Protein 7AIL (pdb70)

Solvent-accessible surface area: 14537 Å² total; per-residue (Å²): 145,12,125,87,30,144,140,112,35,91,140,16,41,217,76,15,86,108,17,81,0,1,111,19,65,16,17,23,95,88,50,50,133,107,50,74,11,72,54,0,70,95,12,44,123,61,4,24,131,94,9,115,18,70,7,92,131,22,126,20,125,83,0,77,139,39,26,106,110,81,12,52,120,94,9,60,59,0,0,13,0,2,0,3,2,2,18,13,0,0,52,56,0,35,91,5,0,96,44,3,14,84,12,2,9,0,2,0,0,12,35,0,3,84,7,0,45,113,7,0,47,17,0,43,106,0,2,75,30,0,2,113,22,1,7,83,115,127,62,16,88,50,0,80,43,31,84,170,112,14,150,124,0,57,94,8,16,111,22,10,28,91,17,11,53,76,2,88,194,136,34,35,44,88,14,1,2,38,0,1,0,7,0,0,0,2,0,1,0,9,0,6,8,3,1,2,0,0,0,5,0,4,137,72,21,31,0,118,10,0,4,64,0,0,32,43,0,1,66,0,0,49,11,0,2,46,0,2,75,22,3,1,47,9,0,60,170,41,9,83,103,17,21,50,105,118,8,53,132,46,0,39,86,37,0,85,99,0,0,66,42,0,10,92,4,1,46,39,3,4,77,88,86,5,126,58,9,63,38,80,47,5,59,128,6,0,34,52,12,0,11,50,35,0,49,68,0,65,27,121,68,21,30,100,123,16,111,130,17,40,5,147,55,1,56,116,57,52,126,112

CATH classification: 1.10.620.20

Structure (mmCIF, N/CA/C/O backbone):
data_7AIL
#
_entry.id   7AIL
#
_cell.length_a   69.409
_cell.length_b   69.409
_cell.length_c   178.292
_cell.angle_alpha   90.00
_cell.angle_beta   90.00
_cell.angle_gamma   90.00
#
_symmetry.space_group_name_H-M   'P 43 21 2'
#
loop_
_entity.id
_entity.type
_entity.pdbx_description
1 polymer 'Ribonucleoside-diphosphate reductase subunit beta'
2 non-polymer 'FE (II) ION'
3 water water
#
loop_
_atom_site.group_PDB
_atom_site.id
_atom_site.type_symbol
_atom_site.label_atom_id
_atom_site.label_alt_id
_atom_site.label_comp_id
_atom_site.label_asym_id
_atom_site.label_entity_id
_atom_site.label_seq_id
_atom_site.pdbx_PDB_ins_code
_atom_site.Cartn_x
_atom_site.Cartn_y
_atom_site.Cartn_z
_atom_site.occupancy
_atom_site.B_iso_or_equiv
_atom_site.auth_seq_id
_atom_site.auth_comp_id
_atom_site.auth_asym_id
_atom_site.auth_atom_id
_atom_site.pdbx_PDB_model_num
ATOM 1 N N . GLU A 1 8 ? 7.463 7.903 48.613 1.00 75.38 8 GLU A N 1
ATOM 2 C CA . GLU A 1 8 ? 6.261 6.982 48.507 1.00 78.80 8 GLU A CA 1
ATOM 3 C C . GLU A 1 8 ? 5.138 7.475 49.443 1.00 75.45 8 GLU A C 1
ATOM 4 O O . GLU A 1 8 ? 5.115 7.070 50.630 1.00 68.83 8 GLU A O 1
ATOM 10 N N . LEU A 1 9 ? 4.234 8.318 48.921 1.00 73.29 9 LEU A N 1
ATOM 11 C CA . LEU A 1 9 ? 3.097 8.920 49.679 1.00 67.47 9 LEU A CA 1
ATOM 12 C C . LEU A 1 9 ? 2.010 7.856 49.891 1.00 65.93 9 LEU A C 1
ATOM 13 O O . LEU A 1 9 ? 1.410 7.380 48.890 1.00 65.43 9 LEU A O 1
ATOM 18 N N . VAL A 1 10 ? 1.788 7.504 51.158 1.00 59.88 10 VAL A N 1
ATOM 19 C CA . VAL A 1 10 ? 0.786 6.497 51.616 1.00 64.01 10 VAL A CA 1
ATOM 20 C C . VAL A 1 10 ? -0.584 7.190 51.683 1.00 59.66 10 VAL A C 1
ATOM 21 O O . VAL A 1 10 ? -0.657 8.282 52.276 1.00 47.68 10 VAL A O 1
ATOM 25 N N . ARG A 1 11 ? -1.626 6.593 51.099 1.00 57.39 11 ARG A N 1
ATOM 26 C CA . ARG A 1 11 ? -3.012 7.121 51.200 1.00 53.51 11 ARG A CA 1
ATOM 27 C C . ARG A 1 11 ? -3.556 6.765 52.591 1.00 53.61 11 ARG A C 1
ATOM 28 O O . ARG A 1 11 ? -3.661 5.559 52.928 1.00 47.56 11 ARG A O 1
ATOM 36 N N A LYS A 1 12 ? -3.877 7.802 53.366 0.50 50.04 12 LYS A N 1
ATOM 37 N N B LYS A 1 12 ? -3.886 7.801 53.368 0.50 58.46 12 LYS A N 1
ATOM 38 C CA A LYS A 1 12 ? -4.412 7.743 54.753 0.50 49.39 12 LYS A CA 1
ATOM 39 C CA B LYS A 1 12 ? -4.379 7.737 54.772 0.50 62.90 12 LYS A CA 1
ATOM 40 C C A LYS A 1 12 ? -5.587 6.758 54.826 0.50 52.45 12 LYS A C 1
ATOM 41 C C B LYS A 1 12 ? -5.597 6.804 54.855 0.50 60.61 12 LYS A C 1
ATOM 42 O O A LYS A 1 12 ? -6.404 6.726 53.871 0.50 47.88 12 LYS A O 1
ATOM 43 O O B LYS A 1 12 ? -6.449 6.859 53.937 0.50 57.12 12 LYS A O 1
ATOM 54 N N . LEU A 1 13 ? -5.685 5.999 55.924 1.00 54.17 13 LEU A N 1
ATOM 55 C CA . LEU A 1 13 ? -6.789 5.015 56.133 1.00 51.95 13 LEU A CA 1
ATOM 56 C C . LEU A 1 13 ? -8.078 5.791 56.415 1.00 43.59 13 LEU A C 1
ATOM 57 O O . LEU A 1 13 ? -7.999 7.023 56.686 1.00 39.24 13 LEU A O 1
ATOM 62 N N . ILE A 1 14 ? -9.232 5.141 56.264 1.00 35.08 14 ILE A N 1
ATOM 63 C CA . ILE A 1 14 ? -10.520 5.869 56.383 1.00 35.26 14 ILE A CA 1
ATOM 64 C C . ILE A 1 14 ? -10.645 6.470 57.796 1.00 34.68 14 ILE A C 1
ATOM 65 O O . ILE A 1 14 ? -11.224 7.528 57.925 1.00 31.83 14 ILE A O 1
ATOM 70 N N . PHE A 1 15 ? -10.123 5.820 58.829 1.00 28.88 15 PHE A N 1
ATOM 71 C CA . PHE A 1 15 ? -10.278 6.277 60.229 1.00 29.33 15 PHE A CA 1
ATOM 72 C C . PHE A 1 15 ? -9.043 5.877 60.990 1.00 34.56 15 PHE A C 1
ATOM 73 O O . PHE A 1 15 ? -8.660 4.708 60.891 1.00 34.28 15 PHE A O 1
ATOM 81 N N . ASN A 1 16 ? -8.458 6.818 61.713 1.00 32.85 16 ASN A N 1
ATOM 82 C CA . ASN A 1 16 ? -7.178 6.596 62.426 1.00 31.22 16 ASN A CA 1
ATOM 83 C C . ASN A 1 16 ? -7.371 7.012 63.870 1.00 32.08 16 ASN A C 1
ATOM 84 O O . ASN A 1 16 ? -7.291 8.203 64.180 1.00 30.48 16 ASN A O 1
ATOM 89 N N . PRO A 1 17 ? -7.707 6.046 64.758 1.00 33.71 17 PRO A N 1
ATOM 90 C CA . PRO A 1 17 ? -7.971 6.325 66.167 1.00 32.22 17 PRO A CA 1
ATOM 91 C C . PRO A 1 17 ? -6.736 6.815 66.925 1.00 35.01 17 PRO A C 1
ATOM 92 O O . PRO A 1 17 ? -6.953 7.383 67.986 1.00 35.99 17 PRO A O 1
ATOM 96 N N . GLN A 1 18 ? -5.537 6.613 66.355 1.00 33.87 18 GLN A N 1
ATOM 97 C CA . GLN A 1 18 ? -4.224 7.166 66.812 1.00 40.04 18 GLN A CA 1
ATOM 98 C C . GLN A 1 18 ? -3.979 8.565 66.224 1.00 37.98 18 GLN A C 1
ATOM 99 O O . GLN A 1 18 ? -2.854 9.120 66.370 1.00 37.66 18 GLN A O 1
ATOM 105 N N . GLY A 1 19 ?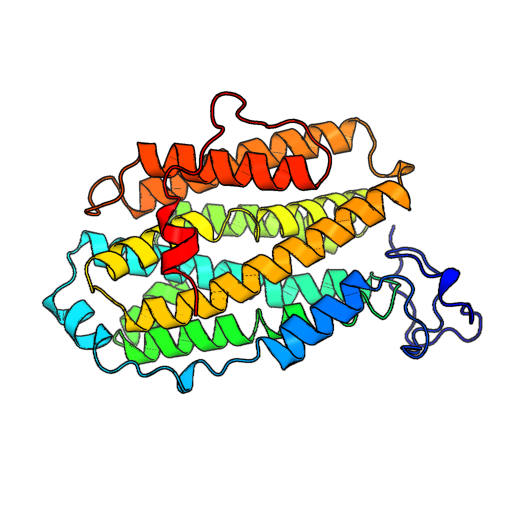 -4.974 9.128 65.543 1.00 36.66 19 GLY A N 1
ATOM 106 C CA . GLY A 1 19 ? -4.841 10.447 64.897 1.00 33.14 19 GLY A CA 1
ATOM 107 C C . GLY A 1 19 ? -4.700 11.564 65.913 1.00 34.39 19 GLY A C 1
ATOM 108 O O . GLY A 1 19 ? -5.174 11.390 67.032 1.00 38.37 19 GLY A O 1
ATOM 109 N N . ASP A 1 20 ? -4.065 12.668 65.523 1.00 34.44 20 ASP A N 1
ATOM 110 C CA . ASP A 1 20 ? -3.942 13.892 66.357 1.00 37.25 20 ASP A CA 1
ATOM 111 C C . ASP A 1 20 ? -5.289 14.586 66.526 1.00 35.27 20 ASP A C 1
ATOM 112 O O . ASP A 1 20 ? -6.054 14.797 65.539 1.00 35.15 20 ASP A O 1
ATOM 117 N N . ARG A 1 21 ? -5.574 14.971 67.763 1.00 34.68 21 ARG A N 1
ATOM 118 C CA . ARG A 1 21 ? -6.795 15.728 68.119 1.00 35.19 21 ARG A CA 1
ATOM 119 C C . ARG A 1 21 ? -6.624 17.220 67.779 1.00 34.38 21 ARG A C 1
ATOM 120 O O . ARG A 1 21 ? -7.601 17.885 67.419 1.00 34.71 21 ARG A O 1
ATOM 128 N N A GLU A 1 22 ? -5.382 17.685 67.806 0.70 37.38 22 GLU A N 1
ATOM 129 N N B GLU A 1 22 ? -5.424 17.763 67.999 0.30 35.52 22 GLU A N 1
ATOM 130 C CA A GLU A 1 22 ? -5.036 19.128 67.807 0.70 38.90 22 GLU A CA 1
ATOM 131 C CA B GLU A 1 22 ? -5.153 19.219 67.856 0.30 35.33 22 GLU A CA 1
ATOM 132 C C A GLU A 1 22 ? -4.968 19.583 66.337 0.70 36.78 22 GLU A C 1
ATOM 133 C C B GLU A 1 22 ? -5.042 19.534 66.362 0.30 34.30 22 GLU A C 1
ATOM 134 O O A GLU A 1 22 ? -4.079 19.087 65.619 0.70 35.34 22 GLU A O 1
ATOM 135 O O B GLU A 1 22 ? -4.223 18.891 65.678 0.30 31.84 22 GLU A O 1
ATOM 146 N N . ALA A 1 23 ? -5.875 20.462 65.891 1.00 32.56 23 ALA A N 1
ATOM 147 C CA . ALA A 1 23 ? -5.864 20.996 64.513 1.00 36.27 23 ALA A CA 1
ATOM 148 C C . ALA A 1 23 ? -4.491 21.603 64.177 1.00 38.54 23 ALA A C 1
ATOM 149 O O . ALA A 1 23 ? -4.169 21.656 62.999 1.00 34.66 23 ALA A O 1
ATOM 151 N N . SER A 1 24 ? -3.761 22.149 65.157 1.00 39.92 24 SER A N 1
ATOM 152 C CA . SER A 1 24 ? -2.441 22.804 64.950 1.00 37.58 24 SER A CA 1
ATOM 153 C C . SER A 1 24 ? -1.418 21.778 64.450 1.00 35.80 24 SER A C 1
ATOM 154 O O . SER A 1 24 ? -0.392 22.173 63.891 1.00 36.67 24 SER A O 1
ATOM 157 N N . LYS A 1 25 ? -1.648 20.487 64.665 1.00 36.02 25 LYS A N 1
ATOM 158 C CA . LYS A 1 25 ? -0.719 19.452 64.169 1.00 34.80 25 LYS A CA 1
ATOM 159 C C . LYS A 1 25 ? -1.048 19.031 62.726 1.00 32.64 25 LYS A C 1
ATOM 160 O O . LYS A 1 25 ? -0.313 18.165 62.207 1.00 34.18 25 LYS A O 1
ATOM 166 N N . ARG A 1 26 ? -2.067 19.611 62.081 1.00 34.80 26 ARG A N 1
ATOM 167 C CA . ARG A 1 26 ? -2.382 19.246 60.668 1.00 29.96 26 ARG A CA 1
ATOM 168 C C . ARG A 1 26 ? -1.215 19.606 59.736 1.00 34.52 26 ARG A C 1
ATOM 169 O O . ARG A 1 26 ? -0.497 20.587 60.008 1.00 35.96 26 ARG A O 1
ATOM 177 N N . LYS A 1 27 ? -1.003 18.787 58.705 1.00 33.47 27 LYS A N 1
ATOM 178 C CA . LYS A 1 27 ? -0.090 19.061 57.574 1.00 33.22 27 LYS A CA 1
ATOM 179 C C . LYS A 1 27 ? -0.892 18.900 56.285 1.00 33.86 27 LYS A C 1
ATOM 180 O O . LYS A 1 27 ? -1.843 18.118 56.299 1.00 32.23 27 LYS A O 1
ATOM 186 N N . ILE A 1 28 ? -0.535 19.637 55.231 1.00 33.51 28 ILE A N 1
ATOM 187 C CA . ILE A 1 28 ? -1.126 19.469 53.873 1.00 33.48 28 ILE A CA 1
ATOM 188 C C . ILE A 1 28 ? -0.898 18.008 53.455 1.00 32.59 28 ILE A C 1
ATOM 189 O O . ILE A 1 28 ? -1.841 17.381 52.971 1.00 30.40 28 ILE A O 1
ATOM 194 N N . ILE A 1 29 ? 0.314 17.492 53.628 1.00 30.71 29 ILE A N 1
ATOM 195 C CA . ILE A 1 29 ? 0.648 16.067 53.345 1.00 31.51 29 ILE A CA 1
ATOM 196 C C . ILE A 1 29 ? 1.393 15.480 54.539 1.00 31.40 29 ILE A C 1
ATOM 197 O O . ILE A 1 29 ? 1.960 16.263 55.319 1.00 33.66 29 ILE A O 1
ATOM 202 N N . LYS A 1 30 ? 1.309 14.159 54.684 1.00 33.05 30 LYS A N 1
ATOM 203 C CA . LYS A 1 30 ? 2.058 13.354 55.680 1.00 37.59 30 LYS A CA 1
ATOM 204 C C . LYS A 1 30 ? 1.703 13.794 57.100 1.00 37.17 30 LYS A C 1
ATOM 205 O O . LYS A 1 30 ? 2.459 13.487 58.006 1.00 33.47 30 LYS A O 1
ATOM 211 N N . GLY A 1 31 ? 0.533 14.394 57.305 1.00 38.43 31 GLY A N 1
ATOM 212 C CA . GLY A 1 31 ? -0.001 14.596 58.655 1.00 32.97 31 GLY A CA 1
ATOM 213 C C . GLY A 1 31 ? -0.407 13.294 59.289 1.00 32.71 31 GLY A C 1
ATOM 214 O O . GLY A 1 31 ? -0.365 12.228 58.620 1.00 33.10 31 GLY A O 1
ATOM 215 N N . ASN A 1 32 ? -0.875 13.362 60.525 1.00 29.93 32 ASN A N 1
ATOM 216 C CA . ASN A 1 32 ? -1.386 12.178 61.247 1.00 31.12 32 ASN A CA 1
ATOM 217 C C . ASN A 1 32 ? -2.838 12.474 61.618 1.00 32.09 32 ASN A C 1
ATOM 218 O O . ASN A 1 32 ? -3.169 12.482 62.807 1.00 31.18 32 ASN A O 1
ATOM 223 N N . PRO A 1 33 ? -3.751 12.715 60.636 1.00 29.91 33 PRO A N 1
ATOM 224 C CA . PRO A 1 33 ? -5.155 13.029 60.951 1.00 28.62 33 PRO A CA 1
ATOM 225 C C . PRO A 1 33 ? -5.966 11.801 61.401 1.00 29.28 33 PRO A C 1
ATOM 226 O O . PRO A 1 33 ? -5.569 10.706 61.108 1.00 29.33 33 PRO A O 1
ATOM 230 N N . THR A 1 34 ? -7.065 12.003 62.137 1.00 29.53 34 THR A N 1
ATOM 231 C CA . THR A 1 34 ? -8.054 10.941 62.447 1.00 29.10 34 THR A CA 1
ATOM 232 C C . THR A 1 34 ? -8.830 10.628 61.151 1.00 29.90 34 THR A C 1
ATOM 233 O O . THR A 1 34 ? -9.360 9.477 61.045 1.00 26.83 34 THR A O 1
ATOM 237 N N . ASN A 1 35 ? -8.924 11.626 60.242 1.00 26.84 35 ASN A N 1
ATOM 238 C CA . ASN A 1 35 ? -9.762 11.630 59.013 1.00 29.66 35 ASN A CA 1
ATOM 239 C C . ASN A 1 35 ? -11.231 11.817 59.382 1.00 25.93 35 ASN A C 1
ATOM 240 O O . ASN A 1 35 ? -12.120 11.630 58.494 1.00 29.41 35 ASN A O 1
ATOM 245 N N . ILE A 1 36 ? -11.505 12.190 60.628 1.00 26.43 36 ILE A N 1
ATOM 246 C CA . ILE A 1 36 ? -12.773 12.881 60.983 1.00 26.90 36 ILE A CA 1
ATOM 247 C C . ILE A 1 36 ? -12.510 14.366 60.647 1.00 24.76 36 ILE A C 1
ATOM 248 O O . ILE A 1 36 ? -11.437 14.886 61.028 1.00 27.82 36 ILE A O 1
ATOM 253 N N . PHE A 1 37 ? -13.456 14.959 59.945 1.00 26.20 37 PHE A N 1
ATOM 254 C CA . PHE A 1 37 ? -13.427 16.359 59.470 1.00 28.01 37 PHE A CA 1
ATOM 255 C C . PHE A 1 37 ? -13.780 17.210 60.689 1.00 24.35 37 PHE A C 1
ATOM 256 O O . PHE A 1 37 ? -14.939 17.563 60.819 1.00 26.51 37 PHE A O 1
ATOM 264 N N . GLU A 1 38 ? -12.808 17.452 61.557 1.00 27.74 38 GLU A N 1
ATOM 265 C CA . GLU A 1 38 ? -12.968 18.205 62.834 1.00 26.68 38 GLU A CA 1
ATOM 266 C C . GLU A 1 38 ? -12.905 19.716 62.514 1.00 24.51 38 GLU A C 1
ATOM 267 O O . GLU A 1 38 ? -11.856 20.344 62.770 1.00 28.76 38 GLU A O 1
ATOM 273 N N . LEU A 1 39 ? -13.980 20.231 61.956 1.00 25.37 39 LEU A N 1
ATOM 274 C CA . LEU A 1 39 ? -14.010 21.585 61.344 1.00 25.13 39 LEU A CA 1
ATOM 275 C C . LEU A 1 39 ? -14.392 22.639 62.397 1.00 28.21 39 LEU A C 1
ATOM 276 O O . LEU A 1 39 ? -14.538 23.793 62.024 1.00 31.66 39 LEU A O 1
ATOM 281 N N . ASN A 1 40 ? -14.495 22.272 63.670 1.00 33.97 40 ASN A N 1
ATOM 282 C CA . ASN A 1 40 ? -14.681 23.264 64.763 1.00 35.07 40 ASN A CA 1
ATOM 283 C C . ASN A 1 40 ? -13.412 24.110 64.886 1.00 35.32 40 ASN A C 1
ATOM 284 O O . ASN A 1 40 ? -13.519 25.220 65.379 1.00 33.12 40 ASN A O 1
ATOM 289 N N . GLU A 1 41 ? -12.237 23.571 64.548 1.00 30.97 41 GLU A N 1
ATOM 290 C CA . GLU A 1 41 ? -10.930 24.281 64.537 1.00 33.19 41 GLU A CA 1
ATOM 291 C C . GLU A 1 41 ? -10.314 24.140 63.147 1.00 35.52 41 GLU A C 1
ATOM 292 O O . GLU A 1 41 ? -10.386 23.010 62.586 1.00 31.78 41 GLU A O 1
ATOM 298 N N . ILE A 1 42 ? -9.770 25.250 62.628 1.00 30.44 42 ILE A N 1
ATOM 299 C CA . ILE A 1 42 ? -9.280 25.386 61.228 1.00 29.13 42 ILE A CA 1
ATOM 300 C C . ILE A 1 42 ? -7.834 25.867 61.319 1.00 28.98 42 ILE A C 1
ATOM 301 O O . ILE A 1 42 ? -7.639 26.901 61.923 1.00 34.39 42 ILE A O 1
ATOM 306 N N . LYS A 1 43 ? -6.852 25.095 60.855 1.00 28.90 43 LYS A N 1
ATOM 307 C CA . LYS A 1 43 ? -5.447 25.547 60.797 1.00 31.03 43 LYS A CA 1
ATOM 308 C C . LYS A 1 43 ? -5.318 26.486 59.590 1.00 35.68 43 LYS A C 1
ATOM 309 O O . LYS A 1 43 ? -4.714 27.597 59.734 1.00 34.08 43 LYS A O 1
ATOM 315 N N . TYR A 1 44 ? -5.861 26.084 58.445 1.00 31.12 44 TYR A N 1
ATOM 316 C CA . TYR A 1 44 ? -5.681 26.795 57.152 1.00 30.93 44 TYR A CA 1
ATOM 317 C C . TYR A 1 44 ? -6.944 27.557 56.803 1.00 27.62 44 TYR A C 1
ATOM 318 O O . TYR A 1 44 ? -7.805 27.074 56.075 1.00 25.69 44 TYR A O 1
ATOM 327 N N . SER A 1 45 ? -7.085 28.796 57.316 1.00 31.01 45 SER A N 1
ATOM 328 C CA . SER A 1 45 ? -8.318 29.588 57.134 1.00 30.63 45 SER A CA 1
ATOM 329 C C . SER A 1 45 ? -8.576 29.844 55.650 1.00 26.87 45 SER A C 1
ATOM 330 O O . SER A 1 45 ? -9.736 29.909 55.249 1.00 29.64 45 SER A O 1
ATOM 333 N N . TRP A 1 46 ? -7.514 30.015 54.853 1.00 31.23 46 TRP A N 1
ATOM 334 C CA . TRP A 1 46 ? -7.622 30.213 53.391 1.00 29.33 46 TRP A CA 1
ATOM 335 C C . TRP A 1 46 ? -8.371 29.038 52.738 1.00 28.00 46 TRP A C 1
ATOM 336 O O . TRP A 1 46 ? -9.154 29.269 51.810 1.00 31.21 46 TRP A O 1
ATOM 347 N N . ALA A 1 47 ? -8.161 27.814 53.218 1.00 27.91 47 ALA A N 1
ATOM 348 C CA . ALA A 1 47 ? -8.840 26.638 52.610 1.00 26.86 47 ALA A CA 1
ATOM 349 C C . ALA A 1 47 ? -10.327 26.673 52.959 1.00 26.35 47 ALA A C 1
ATOM 350 O O . ALA A 1 47 ? -11.161 26.385 52.085 1.00 25.09 47 ALA A O 1
ATOM 352 N N . PHE A 1 48 ? -10.659 26.955 54.217 1.00 28.72 48 PHE A N 1
ATOM 353 C CA . PHE A 1 48 ? -12.086 26.996 54.614 1.00 29.04 48 PHE A CA 1
ATOM 354 C C . PHE A 1 48 ? -12.785 28.170 53.920 1.00 30.08 48 PHE A C 1
ATOM 355 O O . PHE A 1 48 ? -13.933 28.016 53.442 1.00 30.14 48 PHE A O 1
ATOM 363 N N . ASP A 1 49 ? -12.116 29.317 53.759 1.00 30.19 49 ASP A N 1
ATOM 364 C CA . ASP A 1 49 ? -12.732 30.464 53.038 1.00 31.17 49 ASP A CA 1
ATOM 365 C C . ASP A 1 49 ? -13.044 30.090 51.587 1.00 27.98 49 ASP A C 1
ATOM 366 O O . ASP A 1 49 ? -14.164 30.395 51.103 1.00 28.40 49 ASP A O 1
ATOM 371 N N . LEU A 1 50 ? -12.108 29.432 50.919 1.00 29.35 50 LEU A N 1
ATOM 372 C CA . LEU A 1 50 ? -12.210 29.033 49.493 1.00 30.02 50 LEU A CA 1
ATOM 373 C C . LEU A 1 50 ? -13.312 27.990 49.334 1.00 28.33 50 LEU A C 1
ATOM 374 O O . LEU A 1 50 ? -14.048 28.101 48.345 1.00 29.05 50 LEU A O 1
ATOM 379 N N . TYR A 1 51 ? -13.481 27.092 50.321 1.00 28.51 51 TYR A N 1
ATOM 380 C CA . TYR A 1 51 ? -14.589 26.102 50.300 1.00 27.78 51 TYR A CA 1
ATOM 381 C C . TYR A 1 51 ? -15.920 26.872 50.232 1.00 26.52 51 TYR A C 1
ATOM 382 O O . TYR A 1 51 ? -16.813 26.601 49.392 1.00 26.90 51 TYR A O 1
ATOM 391 N N . LYS A 1 52 ? -16.074 27.839 51.134 1.00 29.85 52 LYS A N 1
ATOM 392 C CA . LYS A 1 52 ? -17.314 28.648 51.275 1.00 31.19 52 LYS A CA 1
ATOM 393 C C . LYS A 1 52 ? -17.609 29.383 49.958 1.00 28.09 52 LYS A C 1
ATOM 394 O O . LYS A 1 52 ? -18.734 29.328 49.443 1.00 29.98 52 LYS A O 1
ATOM 400 N N . LEU A 1 53 ? -16.582 30.029 49.415 1.00 30.20 53 LEU A N 1
ATOM 401 C CA . LEU A 1 53 ? -16.624 30.799 48.141 1.00 31.72 53 LEU A CA 1
ATOM 402 C C . LEU A 1 53 ? -17.017 29.896 46.962 1.00 33.41 53 LEU A C 1
ATOM 403 O O . LEU A 1 53 ? -17.982 30.220 46.224 1.00 31.62 53 LEU A O 1
ATOM 408 N N . MET A 1 54 ? -16.282 28.798 46.756 1.00 29.85 54 MET A N 1
ATOM 409 C CA . MET A 1 54 ? -16.523 27.886 45.610 1.00 31.09 54 MET A CA 1
ATOM 410 C C . MET A 1 54 ? -17.836 27.138 45.813 1.00 32.53 54 MET A C 1
ATOM 411 O O . MET A 1 54 ? -18.635 27.041 44.860 1.00 34.64 54 MET A O 1
ATOM 416 N N . GLY A 1 55 ? -18.070 26.663 47.032 1.00 30.31 55 GLY A N 1
ATOM 417 C CA . GLY A 1 55 ? -19.227 25.794 47.293 1.00 30.90 55 GLY A CA 1
ATOM 418 C C . GLY A 1 55 ? -20.550 26.526 47.370 1.00 31.87 55 GLY A C 1
ATOM 419 O O . GLY A 1 55 ? -21.576 25.971 46.909 1.00 29.91 55 GLY A O 1
ATOM 420 N N . PHE A 1 56 ? -20.569 27.689 48.010 1.00 31.94 56 PHE A N 1
ATOM 421 C CA . PHE A 1 56 ? -21.833 28.408 48.290 1.00 33.88 56 PHE A CA 1
ATOM 422 C C . PHE A 1 56 ? -21.830 29.757 47.542 1.00 31.94 56 PHE A C 1
ATOM 423 O O . PHE A 1 56 ? -22.710 29.923 46.702 1.00 32.37 56 PHE A O 1
ATOM 431 N N . THR A 1 57 ? -20.893 30.651 47.807 1.00 33.87 57 THR A N 1
ATOM 432 C CA . THR A 1 57 ? -20.974 32.052 47.290 1.00 37.42 57 THR A CA 1
ATOM 433 C C . THR A 1 57 ? -21.089 32.017 45.762 1.00 41.24 57 THR A C 1
ATOM 434 O O . THR A 1 57 ? -22.018 32.652 45.216 1.00 40.87 57 THR A O 1
ATOM 438 N N . ASN A 1 58 ? -20.227 31.257 45.074 1.00 36.73 58 ASN A N 1
ATOM 439 C CA . ASN A 1 58 ? -20.092 31.294 43.591 1.00 37.42 58 ASN A CA 1
ATOM 440 C C . ASN A 1 58 ? -20.861 30.168 42.895 1.00 33.92 58 ASN A C 1
ATOM 441 O O . ASN A 1 58 ? -20.642 29.965 41.686 1.00 38.05 58 ASN A O 1
ATOM 446 N N . PHE A 1 59 ? -21.796 29.513 43.578 1.00 33.57 59 PHE A N 1
ATOM 447 C CA . PHE A 1 59 ? -22.680 28.477 43.003 1.00 36.81 59 PHE A CA 1
ATOM 448 C C . PHE A 1 59 ? -23.410 29.073 41.795 1.00 41.52 59 PHE A C 1
ATOM 449 O O . PHE A 1 59 ? -23.840 30.231 41.887 1.00 39.45 59 PHE A O 1
ATOM 457 N N . TRP A 1 60 ? -23.551 28.301 40.719 1.00 38.77 60 TRP A N 1
ATOM 458 C CA . TRP A 1 60 ? -24.186 28.750 39.456 1.00 37.52 60 TRP A CA 1
ATOM 459 C C . TRP A 1 60 ? -24.736 27.539 38.737 1.00 38.95 60 TRP A C 1
ATOM 460 O O . TRP A 1 60 ? -24.197 26.422 38.927 1.00 38.33 60 TRP A O 1
ATOM 471 N N . ILE A 1 61 ? -25.796 27.759 37.962 1.00 37.22 61 ILE A N 1
ATOM 472 C CA . ILE A 1 61 ? -26.517 26.697 37.218 1.00 38.92 61 ILE A CA 1
ATOM 473 C C . ILE A 1 61 ? -26.401 27.025 35.736 1.00 40.91 61 ILE A C 1
ATOM 474 O O . ILE A 1 61 ? -27.048 27.961 35.270 1.00 41.88 61 ILE A O 1
ATOM 479 N N . PRO A 1 62 ? -25.599 26.257 34.962 1.00 41.63 62 PRO A N 1
ATOM 480 C CA . PRO A 1 62 ? -25.408 26.530 33.540 1.00 37.56 62 PRO A CA 1
ATOM 481 C C . PRO A 1 62 ? -26.722 26.738 32.764 1.00 41.73 62 PRO A C 1
ATOM 482 O O . PRO A 1 62 ? -26.781 27.681 31.986 1.00 36.20 62 PRO A O 1
ATOM 486 N N . GLU A 1 63 ? -27.717 25.879 32.992 1.00 40.84 63 GLU A N 1
ATOM 487 C CA . GLU A 1 63 ? -29.014 25.848 32.250 1.00 43.92 63 GLU A CA 1
ATOM 488 C C . GLU A 1 63 ? -29.905 27.063 32.542 1.00 44.68 63 GLU A C 1
ATOM 489 O O . GLU A 1 63 ? -30.899 27.225 31.803 1.00 53.47 63 GLU A O 1
ATOM 495 N N . GLU A 1 64 ? -29.605 27.860 33.567 1.00 43.90 64 GLU A N 1
ATOM 496 C CA . GLU A 1 64 ? -30.327 29.120 33.893 1.00 49.28 64 GLU A CA 1
ATOM 497 C C . GLU A 1 64 ? -29.792 30.255 33.021 1.00 52.53 64 GLU A C 1
ATOM 498 O O . GLU A 1 64 ? -30.322 31.362 33.110 1.00 47.21 64 GLU A O 1
ATOM 504 N N . ILE A 1 65 ? -28.720 30.013 32.267 1.00 53.25 65 ILE A N 1
ATOM 505 C CA . ILE A 1 65 ? -28.166 31.017 31.317 1.00 49.73 65 ILE A CA 1
ATOM 506 C C . ILE A 1 65 ? -28.878 30.784 29.988 1.00 49.55 65 ILE A C 1
ATOM 507 O O . ILE A 1 65 ? -28.761 29.681 29.431 1.00 44.48 65 ILE A O 1
ATOM 512 N N . GLN A 1 66 ? -29.637 31.770 29.517 1.00 49.68 66 GLN A N 1
ATOM 513 C CA . GLN A 1 66 ? -30.417 31.631 28.266 1.00 52.60 66 GLN A CA 1
ATOM 514 C C . GLN A 1 66 ? -29.436 31.580 27.092 1.00 44.07 66 GLN A C 1
ATOM 515 O O . GLN A 1 66 ? -28.480 32.368 27.088 1.00 43.36 66 GLN A O 1
ATOM 521 N N A MET A 1 67 ? -29.738 30.688 26.139 0.50 48.02 67 MET A N 1
ATOM 522 N N B MET A 1 67 ? -29.652 30.649 26.161 0.50 45.19 67 MET A N 1
ATOM 523 C CA A MET A 1 67 ? -28.935 30.311 24.943 0.50 50.86 67 MET A CA 1
ATOM 524 C CA B MET A 1 67 ? -28.832 30.458 24.934 0.50 46.52 67 MET A CA 1
ATOM 525 C C A MET A 1 67 ? -29.748 30.555 23.661 0.50 52.94 67 MET A C 1
ATOM 526 C C B MET A 1 67 ? -29.750 30.554 23.702 0.50 50.52 67 MET A C 1
ATOM 527 O O A MET A 1 67 ? -29.683 29.706 22.757 0.50 53.31 67 MET A O 1
ATOM 528 O O B MET A 1 67 ? -29.767 29.615 22.890 0.50 51.03 67 MET A O 1
ATOM 537 N N . LEU A 1 68 ? -30.485 31.662 23.577 1.00 56.59 68 LEU A N 1
ATOM 538 C CA . LEU A 1 68 ? -31.515 31.869 22.517 1.00 63.11 68 LEU A CA 1
ATOM 539 C C . LEU A 1 68 ? -30.895 32.384 21.212 1.00 63.11 68 LEU A C 1
ATOM 540 O O . LEU A 1 68 ? -31.541 32.195 20.157 1.00 66.01 68 LEU A O 1
ATOM 545 N N . GLU A 1 69 ? -29.708 32.998 21.279 1.00 57.08 69 GLU A N 1
ATOM 546 C CA . GLU A 1 69 ? -29.114 33.823 20.188 1.00 58.59 69 GLU A CA 1
ATOM 547 C C . GLU A 1 69 ? -27.990 33.066 19.480 1.00 53.34 69 GLU A C 1
ATOM 548 O O . GLU A 1 69 ? -27.915 33.153 18.242 1.00 51.29 69 GLU A O 1
ATOM 554 N N . ASP A 1 70 ? -27.158 32.333 20.226 1.00 45.81 70 ASP A N 1
ATOM 555 C CA . ASP A 1 70 ? -25.862 31.842 19.706 1.00 43.83 70 ASP A CA 1
ATOM 556 C C . ASP A 1 70 ? -26.069 30.871 18.546 1.00 36.55 70 ASP A C 1
ATOM 557 O O . ASP A 1 70 ? -25.217 30.882 17.642 1.00 42.15 70 ASP A O 1
ATOM 562 N N . ARG A 1 71 ? -27.115 30.041 18.551 1.00 36.41 71 ARG A N 1
ATOM 563 C CA . ARG A 1 71 ? -27.321 29.078 17.451 1.00 44.23 71 ARG A CA 1
ATOM 564 C C . ARG A 1 71 ? -27.488 29.859 16.139 1.00 52.42 71 ARG A C 1
ATOM 565 O O . ARG A 1 71 ? -27.029 29.343 15.109 1.00 48.29 71 ARG A O 1
ATOM 573 N N . LYS A 1 72 ? -28.138 31.031 16.172 1.00 62.37 72 LYS A N 1
ATOM 574 C CA . LYS A 1 72 ? -28.398 31.841 14.949 1.00 63.93 72 LYS A CA 1
ATOM 575 C C . LYS A 1 72 ? -27.067 32.413 14.466 1.00 56.90 72 LYS A C 1
ATOM 576 O O . LYS A 1 72 ? -26.718 32.103 13.303 1.00 54.84 72 LYS A O 1
ATOM 582 N N . GLN A 1 73 ? -26.371 33.160 15.336 1.00 52.79 73 GLN A N 1
ATOM 583 C CA . GLN A 1 73 ? -25.053 33.803 15.062 1.00 50.03 73 GLN A CA 1
ATOM 584 C C . GLN A 1 73 ? -24.035 32.755 14.618 1.00 50.13 73 GLN A C 1
ATOM 585 O O . GLN A 1 73 ? -23.263 33.030 13.693 1.00 55.40 73 GLN A O 1
ATOM 591 N N . TYR A 1 74 ? -24.013 31.591 15.249 1.00 50.24 74 TYR A N 1
ATOM 592 C CA . TYR A 1 74 ? -23.169 30.473 14.775 1.00 50.40 74 TYR A CA 1
ATOM 593 C C . TYR A 1 74 ? -23.561 30.137 13.330 1.00 54.81 74 TYR A C 1
ATOM 594 O O . TYR A 1 74 ? -22.642 30.026 12.486 1.00 53.99 74 TYR A O 1
ATOM 603 N N . GLU A 1 75 ? -24.862 29.971 13.070 1.00 54.73 75 GLU A N 1
ATOM 604 C CA . GLU A 1 75 ? -25.442 29.500 11.778 1.00 57.42 75 GLU A CA 1
ATOM 605 C C . GLU A 1 75 ? -25.079 30.469 10.634 1.00 56.01 75 GLU A C 1
ATOM 606 O O . GLU A 1 75 ? -24.783 29.974 9.516 1.00 51.14 75 GLU A O 1
ATOM 612 N N . THR A 1 76 ? -25.097 31.787 10.892 1.00 53.32 76 THR A N 1
ATOM 613 C CA . THR A 1 76 ? -25.215 32.842 9.845 1.00 60.72 76 THR A CA 1
ATOM 614 C C . THR A 1 76 ? -24.183 33.976 9.989 1.00 64.19 76 THR A C 1
ATOM 615 O O . THR A 1 76 ? -23.910 34.595 8.951 1.00 72.90 76 THR A O 1
ATOM 619 N N . VAL A 1 77 ? -23.650 34.269 11.183 1.00 59.60 77 VAL A N 1
ATOM 620 C CA . VAL A 1 77 ? -22.858 35.511 11.458 1.00 55.71 77 VAL A CA 1
ATOM 621 C C . VAL A 1 77 ? -21.358 35.192 11.643 1.00 62.29 77 VAL A C 1
ATOM 622 O O . VAL A 1 77 ? -20.551 36.132 11.464 1.00 52.59 77 VAL A O 1
ATOM 626 N N . LEU A 1 78 ? -20.976 33.956 12.008 1.00 55.62 78 LEU A N 1
ATOM 627 C CA . LEU A 1 78 ? -19.557 33.605 12.311 1.00 53.80 78 LEU A CA 1
ATOM 628 C C . LEU A 1 78 ? -18.838 33.226 11.016 1.00 48.55 78 LEU A C 1
ATOM 629 O O . LEU A 1 78 ? -19.428 32.485 10.220 1.00 43.60 78 LEU A O 1
ATOM 634 N N . SER A 1 79 ? -17.578 33.645 10.883 1.00 49.08 79 SER A N 1
ATOM 635 C CA . SER A 1 79 ? -16.685 33.283 9.753 1.00 50.13 79 SER A CA 1
ATOM 636 C C . SER A 1 79 ? -16.287 31.813 9.854 1.00 53.31 79 SER A C 1
ATOM 637 O O . SER A 1 79 ? -16.538 31.207 10.900 1.00 54.66 79 SER A O 1
ATOM 640 N N . ASP A 1 80 ? -15.681 31.254 8.809 1.00 48.00 80 ASP A N 1
ATOM 641 C CA . ASP A 1 80 ? -15.110 29.887 8.863 1.00 48.74 80 ASP A CA 1
ATOM 642 C C . ASP A 1 80 ? -14.025 29.845 9.954 1.00 50.50 80 ASP A C 1
ATOM 643 O O . ASP A 1 80 ? -13.902 28.782 10.630 1.00 43.81 80 ASP A O 1
ATOM 648 N N . TYR A 1 81 ? -13.321 30.958 10.165 1.00 46.58 81 TYR A N 1
ATOM 649 C CA . TYR A 1 81 ? -12.169 31.069 11.105 1.00 48.86 81 TYR A CA 1
ATOM 650 C C . TYR A 1 81 ? -12.696 31.133 12.545 1.00 45.28 81 TYR A C 1
ATOM 651 O O . TYR A 1 81 ? -12.148 30.413 13.430 1.00 37.77 81 TYR A O 1
ATOM 660 N N . GLU A 1 82 ? -13.739 31.932 12.759 1.00 41.18 82 GLU A N 1
ATOM 661 C CA . GLU A 1 82 ? -14.442 32.045 14.065 1.00 43.05 82 GLU A CA 1
ATOM 662 C C . GLU A 1 82 ? -14.993 30.668 14.458 1.00 41.42 82 GLU A C 1
ATOM 663 O O . GLU A 1 82 ? -14.846 30.306 15.642 1.00 44.14 82 GLU A O 1
ATOM 669 N N . LYS A 1 83 ? -15.502 29.874 13.520 1.00 38.77 83 LYS A N 1
ATOM 670 C CA . LYS A 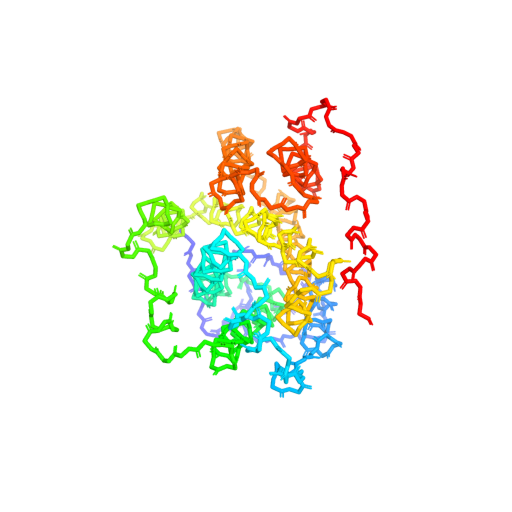1 83 ? -16.116 28.565 13.848 1.00 42.17 83 LYS A CA 1
ATOM 671 C C . LYS A 1 83 ? -15.033 27.541 14.170 1.00 44.50 83 LYS A C 1
ATOM 672 O O . LYS A 1 83 ? -15.268 26.702 15.040 1.00 38.47 83 LYS A O 1
ATOM 678 N N . ARG A 1 84 ? -13.935 27.559 13.408 1.00 38.96 84 ARG A N 1
ATOM 679 C CA . ARG A 1 84 ? -12.732 26.726 13.651 1.00 36.55 84 ARG A CA 1
ATOM 680 C C . ARG A 1 84 ? -12.207 26.976 15.075 1.00 34.29 84 ARG A C 1
ATOM 681 O O . ARG A 1 84 ? -11.949 25.980 15.794 1.00 32.41 84 ARG A O 1
ATOM 689 N N . ALA A 1 85 ? -12.085 28.236 15.482 1.00 32.94 85 ALA A N 1
ATOM 690 C CA . ALA A 1 85 ? -11.576 28.589 16.816 1.00 35.62 85 ALA A CA 1
ATOM 691 C C . ALA A 1 85 ? -12.577 28.115 17.873 1.00 41.10 85 ALA A C 1
ATOM 692 O O . ALA A 1 85 ? -12.144 27.475 18.827 1.00 33.92 85 ALA A O 1
ATOM 694 N N . TYR A 1 86 ? -13.869 28.430 17.715 1.00 35.98 86 TYR A N 1
ATOM 695 C CA . TYR A 1 86 ? -14.934 27.981 18.646 1.00 31.20 86 TYR A CA 1
ATOM 696 C C . TYR A 1 86 ? -14.743 26.476 18.923 1.00 28.81 86 TYR A C 1
ATOM 697 O O . TYR A 1 86 ? -14.734 26.032 20.083 1.00 29.39 86 TYR A O 1
ATOM 706 N N . GLU A 1 87 ? -14.603 25.697 17.875 1.00 27.65 87 GLU A N 1
ATOM 707 C CA . GLU A 1 87 ? -14.494 24.240 17.941 1.00 31.96 87 GLU A CA 1
ATOM 708 C C . GLU A 1 87 ? -13.201 23.832 18.692 1.00 37.40 87 GLU A C 1
ATOM 709 O O . GLU A 1 87 ? -13.272 22.957 19.591 1.00 30.46 87 GLU A O 1
ATOM 715 N N . LEU A 1 88 ? -12.050 24.412 18.349 1.00 34.23 88 LEU A N 1
ATOM 716 C CA . LEU A 1 88 ? -10.734 24.021 18.957 1.00 33.25 88 LEU A CA 1
ATOM 717 C C . LEU A 1 88 ? -10.731 24.347 20.457 1.00 30.96 88 LEU A C 1
ATOM 718 O O . LEU A 1 88 ? -10.355 23.478 21.277 1.00 31.28 88 LEU A O 1
ATOM 723 N N . VAL A 1 89 ? -11.124 25.575 20.790 1.00 28.19 89 VAL A N 1
ATOM 724 C CA . VAL A 1 89 ? -11.126 26.104 22.164 1.00 29.54 89 VAL A CA 1
ATOM 725 C C . VAL A 1 89 ? -12.071 25.238 22.992 1.00 30.95 89 VAL A C 1
ATOM 726 O O . VAL A 1 89 ? -11.619 24.705 24.013 1.00 30.50 89 VAL A O 1
ATOM 730 N N . LEU A 1 90 ? -13.311 25.042 22.537 1.00 28.66 90 LEU A N 1
ATOM 731 C CA . LEU A 1 90 ? -14.270 24.280 23.357 1.00 30.75 90 LEU A CA 1
ATOM 732 C C . LEU A 1 90 ? -13.784 22.846 23.457 1.00 26.35 90 LEU A C 1
ATOM 733 O O . LEU A 1 90 ? -13.902 22.308 24.557 1.00 30.83 90 LEU A O 1
ATOM 738 N N . SER A 1 91 ? -13.258 22.229 22.400 1.00 24.95 91 SER A N 1
ATOM 739 C CA . SER A 1 91 ? -12.767 20.823 22.472 1.00 25.74 91 SER A CA 1
ATOM 740 C C . SER A 1 91 ? -11.710 20.750 23.591 1.00 27.29 91 SER A C 1
ATOM 741 O O . SER A 1 91 ? -11.689 19.746 24.366 1.00 23.80 91 SER A O 1
ATOM 744 N N . PHE A 1 92 ? -10.804 21.720 23.613 1.00 26.49 92 PHE A N 1
ATOM 745 C CA . PHE A 1 92 ? -9.633 21.635 24.534 1.00 25.40 92 PHE A CA 1
ATOM 746 C C . PHE A 1 92 ? -10.125 21.858 25.971 1.00 25.46 92 PHE A C 1
ATOM 747 O O . PHE A 1 92 ? -9.674 21.151 26.863 1.00 25.48 92 PHE A O 1
ATOM 755 N N . LEU A 1 93 ? -11.024 22.827 26.184 1.00 26.52 93 LEU A N 1
ATOM 756 C CA . LEU A 1 93 ? -11.544 23.165 27.535 1.00 28.49 93 LEU A CA 1
ATOM 757 C C . LEU A 1 93 ? -12.291 21.947 28.077 1.00 25.63 93 LEU A C 1
ATOM 758 O O . LEU A 1 93 ? -12.161 21.684 29.274 1.00 23.35 93 LEU A O 1
ATOM 763 N N . ILE A 1 94 ? -13.021 21.242 27.212 1.00 26.78 94 ILE A N 1
ATOM 764 C CA . ILE A 1 94 ? -13.744 19.979 27.580 1.00 28.45 94 ILE A CA 1
ATOM 765 C C . ILE A 1 94 ? -12.710 18.975 28.106 1.00 27.96 94 ILE A C 1
ATOM 766 O O . ILE A 1 94 ? -12.912 18.404 29.219 1.00 24.45 94 ILE A O 1
ATOM 771 N N . ALA A 1 95 ? -11.608 18.809 27.362 1.00 23.51 95 ALA A N 1
ATOM 772 C CA . ALA A 1 95 ? -10.498 17.930 27.785 1.00 24.06 95 ALA A CA 1
ATOM 773 C C . ALA A 1 95 ? -9.927 18.394 29.125 1.00 22.81 95 ALA A C 1
ATOM 774 O O . ALA A 1 95 ? -9.763 17.547 30.024 1.00 25.19 95 ALA A O 1
ATOM 776 N N . LEU A 1 96 ? -9.663 19.673 29.300 1.00 23.60 96 LEU A N 1
ATOM 777 C CA . LEU A 1 96 ? -8.950 20.143 30.531 1.00 25.55 96 LEU A CA 1
ATOM 778 C C . LEU A 1 96 ? -9.787 19.856 31.772 1.00 28.55 96 LEU A C 1
ATOM 779 O O . LEU A 1 96 ? -9.221 19.334 32.730 1.00 25.64 96 LEU A O 1
ATOM 784 N N . ASP A 1 97 ? -11.064 20.250 31.758 1.00 30.42 97 ASP A N 1
ATOM 785 C CA . ASP A 1 97 ? -11.998 20.056 32.912 1.00 28.96 97 ASP A CA 1
ATOM 786 C C . ASP A 1 97 ? -12.237 18.548 33.134 1.00 25.18 97 ASP A C 1
ATOM 787 O O . ASP A 1 97 ? -12.496 18.190 34.299 1.00 26.38 97 ASP A O 1
ATOM 792 N N . SER A 1 98 ? -12.200 17.686 32.102 1.00 23.91 98 SER A N 1
ATOM 793 C CA . SER A 1 98 ? -12.353 16.208 32.228 1.00 25.50 98 SER A CA 1
ATOM 794 C C . SER A 1 98 ? -11.162 15.676 33.024 1.00 28.75 98 SER A C 1
ATOM 795 O O . SER A 1 98 ? -11.362 14.901 33.986 1.00 26.77 98 SER A O 1
ATOM 798 N N . PHE A 1 99 ? -9.959 16.116 32.642 1.00 28.19 99 PHE A N 1
ATOM 799 C CA . PHE A 1 99 ? -8.701 15.710 33.329 1.00 30.11 99 PHE A CA 1
ATOM 800 C C . PHE A 1 99 ? -8.749 16.142 34.803 1.00 28.59 99 PHE A C 1
ATOM 801 O O . PHE A 1 99 ? -8.409 15.368 35.724 1.00 30.62 99 PHE A O 1
ATOM 809 N N . GLN A 1 100 ? -9.157 17.378 35.035 1.00 27.14 100 GLN A N 1
ATOM 810 C CA . GLN A 1 100 ? -9.276 17.979 36.391 1.00 27.29 100 GLN A CA 1
ATOM 811 C C . GLN A 1 100 ? -10.284 17.247 37.287 1.00 27.02 100 GLN A C 1
ATOM 812 O O . GLN A 1 100 ? -9.927 17.056 38.466 1.00 27.98 100 GLN A O 1
ATOM 818 N N . VAL A 1 101 ? -11.521 16.943 36.849 1.00 27.94 101 VAL A N 1
ATOM 819 C CA . VAL A 1 101 ? -12.516 16.283 37.737 1.00 29.18 101 VAL A CA 1
ATOM 820 C C . VAL A 1 101 ? -11.864 14.972 38.208 1.00 27.91 101 VAL A C 1
ATOM 821 O O . VAL A 1 101 ? -12.068 14.577 39.355 1.00 25.81 101 VAL A O 1
ATOM 825 N N . ASP A 1 102 ? -11.051 14.357 37.358 1.00 28.93 102 ASP A N 1
ATOM 826 C CA . ASP A 1 102 ? -10.496 12.998 37.617 1.00 29.89 102 ASP A CA 1
ATOM 827 C C . ASP A 1 102 ? -9.240 13.151 38.488 1.00 26.78 102 ASP A C 1
ATOM 828 O O . ASP A 1 102 ? -9.175 12.464 39.519 1.00 27.94 102 ASP A O 1
ATOM 833 N N . MET A 1 103 ? -8.306 14.050 38.131 1.00 27.77 103 MET A N 1
ATOM 834 C CA . MET A 1 103 ? -7.042 14.233 38.901 1.00 27.55 103 MET A CA 1
ATOM 835 C C . MET A 1 103 ? -7.298 14.818 40.289 1.00 26.03 103 MET A C 1
ATOM 836 O O . MET A 1 103 ? -6.489 14.540 41.179 1.00 25.48 103 MET A O 1
ATOM 841 N N . LEU A 1 104 ? -8.339 15.647 40.483 1.00 25.84 104 LEU A N 1
ATOM 842 C CA . LEU A 1 104 ? -8.567 16.273 41.811 1.00 25.10 104 LEU A CA 1
ATOM 843 C C . LEU A 1 104 ? -8.881 15.191 42.838 1.00 25.94 104 LEU A C 1
ATOM 844 O O . LEU A 1 104 ? -8.586 15.419 44.006 1.00 26.74 104 LEU A O 1
ATOM 849 N N . LYS A 1 105 ? -9.419 14.046 42.419 1.00 24.58 105 LYS A N 1
ATOM 85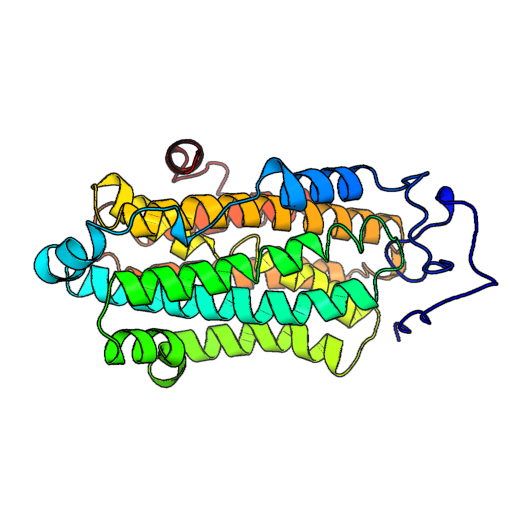0 C CA . LYS A 1 105 ? -9.647 12.910 43.351 1.00 30.18 105 LYS A CA 1
ATOM 851 C C . LYS A 1 105 ? -8.310 12.380 43.874 1.00 29.35 105 LYS A C 1
ATOM 852 O O . LYS A 1 105 ? -8.267 11.999 45.042 1.00 27.47 105 LYS A O 1
ATOM 858 N N . GLU A 1 106 ? -7.257 12.450 43.056 1.00 30.43 106 GLU A N 1
ATOM 859 C CA . GLU A 1 106 ? -5.913 11.936 43.436 1.00 33.31 106 GLU A CA 1
ATOM 860 C C . GLU A 1 106 ? -5.299 12.882 44.465 1.00 30.29 106 GLU A C 1
ATOM 861 O O . GLU A 1 106 ? -4.758 12.393 45.424 1.00 34.32 106 GLU A O 1
ATOM 867 N N . PHE A 1 107 ? -5.408 14.194 44.288 1.00 28.87 107 PHE A N 1
ATOM 868 C CA . PHE A 1 107 ? -4.866 15.186 45.236 1.00 33.81 107 PHE A CA 1
ATOM 869 C C . PHE A 1 107 ? -5.634 15.036 46.540 1.00 29.51 107 PHE A C 1
ATOM 870 O O . PHE A 1 107 ? -5.032 14.940 47.574 1.00 32.35 107 PHE A O 1
ATOM 878 N N . GLY A 1 108 ? -6.954 14.992 46.472 1.00 27.35 108 GLY A N 1
ATOM 879 C CA . GLY A 1 108 ? -7.793 15.000 47.680 1.00 28.81 108 GLY A CA 1
ATOM 880 C C . GLY A 1 108 ? -7.534 13.778 48.561 1.00 27.78 108 GLY A C 1
ATOM 881 O O . GLY A 1 108 ? -7.591 13.909 49.766 1.00 29.20 108 GLY A O 1
ATOM 882 N N . ARG A 1 109 ? -7.267 12.613 47.982 1.00 24.88 109 ARG A N 1
ATOM 883 C CA . ARG A 1 109 ? -7.119 11.351 48.764 1.00 28.85 109 ARG A CA 1
ATOM 884 C C . ARG A 1 109 ? -5.740 11.369 49.444 1.00 30.39 109 ARG A C 1
ATOM 885 O O . ARG A 1 109 ? -5.605 10.765 50.484 1.00 34.77 109 ARG A O 1
ATOM 893 N N . MET A 1 110 ? -4.777 12.133 48.945 1.00 26.90 110 MET A N 1
ATOM 894 C CA . MET A 1 110 ? -3.418 12.219 49.563 1.00 35.12 110 MET A CA 1
ATOM 895 C C . MET A 1 110 ? -3.309 13.365 50.606 1.00 33.51 110 MET A C 1
ATOM 896 O O . MET A 1 110 ? -2.401 13.332 51.477 1.00 36.30 110 MET A O 1
ATOM 901 N N A ILE A 1 111 ? -4.165 14.388 50.499 0.50 31.65 111 ILE A N 1
ATOM 902 N N B ILE A 1 111 ? -4.191 14.359 50.557 0.50 30.47 111 ILE A N 1
ATOM 903 C CA A ILE A 1 111 ? -4.169 15.569 51.415 0.50 31.19 111 ILE A CA 1
ATOM 904 C CA B ILE A 1 111 ? -4.048 15.561 51.426 0.50 29.14 111 ILE A CA 1
ATOM 905 C C A ILE A 1 111 ? -4.543 15.103 52.829 0.50 29.85 111 ILE A C 1
ATOM 906 C C B ILE A 1 111 ? -4.623 15.258 52.817 0.50 28.36 111 ILE A C 1
ATOM 907 O O A ILE A 1 111 ? -5.444 14.269 52.947 0.50 30.40 111 ILE A O 1
ATOM 908 O O B ILE A 1 111 ? -5.735 14.709 52.899 0.50 28.05 111 ILE A O 1
ATOM 917 N N . THR A 1 112 ? -3.864 15.598 53.873 1.00 28.92 112 THR A N 1
ATOM 918 C CA . THR A 1 112 ? -4.085 15.141 55.266 1.00 25.83 112 THR A CA 1
ATOM 919 C C . THR A 1 112 ? -4.727 16.248 56.103 1.00 26.14 112 THR A C 1
ATOM 920 O O . THR A 1 112 ? -4.912 16.027 57.296 1.00 30.94 112 THR A O 1
ATOM 924 N N . ALA A 1 113 ? -5.049 17.401 55.510 1.00 25.13 113 ALA A N 1
ATOM 925 C CA . ALA A 1 113 ? -5.714 18.501 56.226 1.00 26.67 113 ALA A CA 1
ATOM 926 C C . ALA A 1 113 ? -7.167 18.559 55.774 1.00 23.46 113 ALA A C 1
ATOM 927 O O . ALA A 1 113 ? -7.447 18.909 54.628 1.00 22.55 113 ALA A O 1
ATOM 929 N N . PRO A 1 114 ? -8.143 18.280 56.654 1.00 24.94 114 PRO A N 1
ATOM 930 C CA . PRO A 1 114 ? -9.549 18.268 56.233 1.00 25.78 114 PRO A CA 1
ATOM 931 C C . PRO A 1 114 ? -10.074 19.517 55.509 1.00 25.90 114 PRO A C 1
ATOM 932 O O . PRO A 1 114 ? -10.830 19.368 54.555 1.00 24.30 114 PRO A O 1
ATOM 936 N N . GLU A 1 115 ? -9.748 20.732 55.984 1.00 25.75 115 GLU A N 1
ATOM 937 C CA . GLU A 1 115 ? -10.227 21.979 55.335 1.00 27.56 115 GLU A CA 1
ATOM 938 C C . GLU A 1 115 ? -9.680 22.062 53.905 1.00 24.03 115 GLU A C 1
ATOM 939 O O . GLU A 1 115 ? -10.410 22.577 53.028 1.00 22.94 115 GLU A O 1
ATOM 945 N N . VAL A 1 116 ? -8.480 21.514 53.660 1.00 23.34 116 VAL A N 1
ATOM 946 C CA . VAL A 1 116 ? -7.874 21.525 52.296 1.00 23.36 116 VAL A CA 1
ATOM 947 C C . VAL A 1 116 ? -8.582 20.468 51.451 1.00 22.85 116 VAL A C 1
ATOM 948 O O . VAL A 1 116 ? -8.935 20.776 50.309 1.00 23.38 116 VAL A O 1
ATOM 952 N N A GLU A 1 117 ? -8.847 19.290 52.028 0.50 24.57 117 GLU A N 1
ATOM 953 N N B GLU A 1 117 ? -8.859 19.284 52.020 0.50 24.95 117 GLU A N 1
ATOM 954 C CA A GLU A 1 117 ? -9.611 18.213 51.351 0.50 22.21 117 GLU A CA 1
ATOM 955 C CA B GLU A 1 117 ? -9.620 18.223 51.309 0.50 22.83 117 GLU A CA 1
ATOM 956 C C A GLU A 1 117 ? -10.992 18.756 50.950 0.50 22.60 117 GLU A C 1
ATOM 957 C C B GLU A 1 117 ? -11.001 18.773 50.932 0.50 22.92 117 GLU A C 1
ATOM 958 O O A GLU A 1 117 ? -11.418 18.505 49.823 0.50 21.07 117 GLU A O 1
ATOM 959 O O B GLU A 1 117 ? -11.436 18.536 49.804 0.50 21.40 117 GLU A O 1
ATOM 970 N N . MET A 1 118 ? -11.641 19.491 51.859 1.00 24.70 118 MET A N 1
ATOM 971 C CA . MET A 1 118 ? -12.957 20.137 51.671 1.00 26.06 118 MET A CA 1
ATOM 972 C C . MET A 1 118 ? -12.907 21.091 50.458 1.00 24.36 118 MET A C 1
ATOM 973 O O . MET A 1 118 ? -13.728 20.950 49.556 1.00 20.30 118 MET A O 1
ATOM 978 N N . ALA A 1 119 ? -11.906 21.964 50.404 1.00 23.41 119 ALA A N 1
ATOM 979 C CA . ALA A 1 119 ? -11.704 22.945 49.298 1.00 23.91 119 ALA A CA 1
ATOM 980 C C . ALA A 1 119 ? -11.513 22.192 47.968 1.00 22.61 119 ALA A C 1
ATOM 981 O O . ALA A 1 119 ? -12.132 22.566 46.971 1.00 21.34 119 ALA A O 1
ATOM 983 N N A ILE A 1 120 ? -10.696 21.126 47.990 0.50 23.54 120 ILE A N 1
ATOM 984 N N B ILE A 1 120 ? -10.732 21.108 47.961 0.50 24.03 120 ILE A N 1
ATOM 985 C CA A ILE A 1 120 ? -10.429 20.218 46.826 0.50 21.90 120 ILE A CA 1
ATOM 986 C CA B ILE A 1 120 ? -10.487 20.319 46.713 0.50 22.42 120 ILE A CA 1
ATOM 987 C C A ILE A 1 120 ? -11.747 19.577 46.354 0.50 21.23 120 ILE A C 1
ATOM 988 C C B ILE A 1 120 ? -11.763 19.552 46.320 0.50 21.38 120 ILE A C 1
ATOM 989 O O A ILE A 1 120 ? -12.019 19.564 45.144 0.50 21.85 120 ILE A O 1
ATOM 990 O O B ILE A 1 120 ? -12.053 19.475 45.116 0.50 21.34 120 ILE A O 1
ATOM 999 N N . THR A 1 121 ? -12.551 19.040 47.264 1.00 22.34 121 THR A N 1
ATOM 1000 C CA . THR A 1 121 ? -13.905 18.503 46.910 1.00 20.38 121 THR A CA 1
ATOM 1001 C C . THR A 1 121 ? -14.744 19.595 46.210 1.00 21.35 121 THR A C 1
ATOM 1002 O O . THR A 1 121 ? -15.400 19.347 45.174 1.00 20.14 121 THR A O 1
ATOM 1006 N N . ALA A 1 122 ? -14.793 20.810 46.743 1.00 24.17 122 ALA A N 1
ATOM 1007 C CA . ALA A 1 122 ? -15.578 21.884 46.103 1.00 23.90 122 ALA A CA 1
ATOM 1008 C C . ALA A 1 122 ? -15.026 22.136 44.694 1.00 22.87 122 ALA A C 1
ATOM 1009 O O . ALA A 1 122 ? -15.802 22.277 43.740 1.00 22.61 122 ALA A O 1
ATOM 1011 N N . GLN A 1 123 ? -13.701 22.155 44.547 1.00 23.14 123 GLN A N 1
ATOM 1012 C CA . GLN A 1 123 ? -13.097 22.420 43.216 1.00 22.68 123 GLN A CA 1
ATOM 1013 C C . GLN A 1 123 ? -13.483 21.299 42.247 1.00 21.64 123 GLN A C 1
ATOM 1014 O O . GLN A 1 123 ? -13.838 21.579 41.117 1.00 21.72 123 GLN A O 1
ATOM 1020 N N . GLU A 1 124 ? -13.450 20.048 42.695 1.00 20.29 124 GLU A N 1
ATOM 1021 C CA . GLU A 1 124 ? -13.788 18.887 41.865 1.00 21.16 124 GLU A CA 1
ATOM 1022 C C . GLU A 1 124 ? -15.233 19.037 41.381 1.00 21.08 124 GLU A C 1
ATOM 1023 O O . GLU A 1 124 ? -15.494 18.786 40.197 1.00 20.72 124 GLU A O 1
ATOM 1029 N N . PHE A 1 125 ? -16.107 19.481 42.269 1.00 21.53 125 PHE A N 1
ATOM 1030 C CA . PHE A 1 125 ? -17.528 19.703 41.902 1.00 20.48 125 PHE A CA 1
ATOM 1031 C C . PHE A 1 125 ? -17.641 20.818 40.838 1.00 21.72 125 PHE A C 1
ATOM 1032 O O . PHE A 1 125 ? -18.366 20.676 39.849 1.00 23.01 125 PHE A O 1
ATOM 1040 N N . GLN A 1 126 ? -16.896 21.905 41.007 1.00 23.93 126 GLN A N 1
ATOM 1041 C CA . GLN A 1 126 ? -16.899 23.027 40.023 1.00 24.05 126 GLN A CA 1
ATOM 1042 C C . GLN A 1 126 ? -16.426 22.499 38.659 1.00 24.34 126 GLN A C 1
ATOM 1043 O O . GLN A 1 126 ? -17.070 22.819 37.613 1.00 25.66 126 GLN A O 1
ATOM 1049 N N A GLU A 1 127 ? -15.385 21.658 38.609 0.50 23.87 127 GLU A N 1
ATOM 1050 N N B GLU A 1 127 ? -15.386 21.660 38.643 0.50 23.74 127 GLU A N 1
ATOM 1051 C CA A GLU A 1 127 ? -14.936 21.088 37.318 0.50 23.17 127 GLU A CA 1
ATOM 1052 C CA B GLU A 1 127 ? -14.892 21.026 37.403 0.50 22.73 127 GLU A CA 1
ATOM 1053 C C A GLU A 1 127 ? -16.089 20.274 36.719 0.50 23.50 127 GLU A C 1
ATOM 1054 C C B GLU A 1 127 ? -16.044 20.253 36.749 0.50 23.30 127 GLU A C 1
ATOM 1055 O O A GLU A 1 127 ? -16.269 20.331 35.491 0.50 24.01 127 GLU A O 1
ATOM 1056 O O B GLU A 1 127 ? -16.171 20.323 35.518 0.50 24.26 127 GLU A O 1
ATOM 1067 N N . SER A 1 128 ? -16.884 19.570 37.531 1.00 23.29 128 SER A N 1
ATOM 1068 C CA . SER A 1 128 ? -18.042 18.807 37.001 1.00 22.98 128 SER A CA 1
ATOM 1069 C C . SER A 1 128 ? -19.094 19.785 36.450 1.00 23.18 128 SER A C 1
ATOM 1070 O O . SER A 1 128 ? -19.644 19.502 35.374 1.00 23.00 128 SER A O 1
ATOM 1073 N N . VAL A 1 129 ? -19.319 20.903 37.118 1.00 24.55 129 VAL A N 1
ATOM 1074 C CA . VAL A 1 129 ? -20.295 21.931 36.633 1.00 27.21 129 VAL A CA 1
ATOM 1075 C C . VAL A 1 129 ? -19.829 22.430 35.258 1.00 30.16 129 VAL A C 1
ATOM 1076 O O . VAL A 1 129 ? -20.642 22.561 34.322 1.00 29.39 129 VAL A O 1
ATOM 1080 N N . HIS A 1 130 ? -18.527 22.605 35.069 1.00 28.40 130 HIS A N 1
ATOM 1081 C CA . HIS A 1 130 ? -17.961 23.041 33.760 1.00 26.16 130 HIS A CA 1
ATOM 1082 C C . HIS A 1 130 ? -18.281 22.011 32.687 1.00 27.16 130 HIS A C 1
ATOM 1083 O O . HIS A 1 130 ? -18.663 22.409 31.578 1.00 27.15 130 HIS A O 1
ATOM 1090 N N . ALA A 1 131 ? -18.065 20.727 32.970 1.00 26.46 131 ALA A N 1
ATOM 1091 C CA . ALA A 1 131 ? -18.351 19.659 31.999 1.00 27.92 131 ALA A CA 1
ATOM 1092 C C . ALA A 1 131 ? -19.827 19.768 31.591 1.00 28.05 131 ALA A C 1
ATOM 1093 O O . ALA A 1 131 ? -20.149 19.549 30.390 1.00 31.51 131 ALA A O 1
ATOM 1095 N N . TYR A 1 132 ? -20.697 20.028 32.567 1.00 29.81 132 TYR A N 1
ATOM 1096 C CA . TYR A 1 132 ? -22.151 20.154 32.312 1.00 28.40 132 TYR A CA 1
ATOM 1097 C C . TYR A 1 132 ? -22.408 21.358 31.379 1.00 28.40 132 TYR A C 1
ATOM 1098 O O . TYR A 1 132 ? -23.215 21.215 30.434 1.00 29.41 132 TYR A O 1
ATOM 1107 N N . SER A 1 133 ? -21.797 22.497 31.680 1.00 27.08 133 SER A N 1
ATOM 1108 C CA . SER A 1 133 ? -21.848 23.771 30.903 1.00 30.09 133 SER A CA 1
ATOM 1109 C C . SER A 1 133 ? -21.455 23.507 29.449 1.00 32.55 133 SER A C 1
ATOM 1110 O O . SER A 1 133 ? -22.242 23.879 28.555 1.00 30.17 133 SER A O 1
ATOM 1113 N N . TYR A 1 134 ? -20.350 22.785 29.189 1.00 31.04 134 TYR A N 1
ATOM 1114 C CA . TYR A 1 134 ? -19.915 22.506 27.803 1.00 28.55 134 TYR A CA 1
ATOM 1115 C C . TYR A 1 134 ? -20.971 21.674 27.081 1.00 30.41 134 TYR A C 1
ATOM 1116 O O . TYR A 1 134 ? -21.248 21.950 25.923 1.00 27.88 134 TYR A O 1
ATOM 1125 N N . GLN A 1 135 ? -21.518 20.641 27.722 1.00 30.02 135 GLN A N 1
ATOM 1126 C CA . GLN A 1 135 ? -22.570 19.804 27.099 1.00 34.34 135 GLN A CA 1
ATOM 1127 C C . GLN A 1 135 ? -23.776 20.713 26.758 1.00 33.43 135 GLN A C 1
ATOM 1128 O O . GLN A 1 135 ? -24.375 20.529 25.681 1.00 32.06 135 GLN A O 1
ATOM 1134 N N . PHE A 1 136 ? -24.118 21.669 27.620 1.00 35.17 136 PHE A N 1
ATOM 1135 C CA . PHE A 1 136 ? -25.326 22.530 27.461 1.00 35.34 136 PHE A CA 1
ATOM 1136 C C . PHE A 1 136 ? -25.046 23.575 26.377 1.00 38.83 136 PHE A C 1
ATOM 1137 O O . PHE A 1 136 ? -25.941 23.850 25.533 1.00 34.66 136 PHE A O 1
ATOM 1145 N N . ILE A 1 137 ? -23.825 24.119 26.351 1.00 33.25 137 ILE A N 1
ATOM 1146 C CA . ILE A 1 137 ? -23.397 25.061 25.264 1.00 35.22 137 ILE A CA 1
ATOM 1147 C C . ILE A 1 137 ? -23.570 24.351 23.917 1.00 31.36 137 ILE A C 1
ATOM 1148 O O . ILE A 1 137 ? -24.240 24.891 22.980 1.00 33.24 137 ILE A O 1
ATOM 1153 N N . LEU A 1 138 ? -23.042 23.152 23.772 1.00 32.04 138 LEU A N 1
ATOM 1154 C CA . LEU A 1 138 ? -23.010 22.489 22.454 1.00 31.82 138 LEU A CA 1
ATOM 1155 C C . LEU A 1 138 ? -24.425 22.029 22.070 1.00 37.30 138 LEU A C 1
ATOM 1156 O O . LEU A 1 138 ? -24.782 22.139 20.892 1.00 36.31 138 LEU A O 1
ATOM 1161 N N . GLU A 1 139 ? -25.205 21.526 23.021 1.00 34.83 139 GLU A N 1
ATOM 1162 C CA . GLU A 1 139 ? -26.596 21.059 22.754 1.00 38.72 139 GLU A CA 1
ATOM 1163 C C . GLU A 1 139 ? -27.384 22.246 22.207 1.00 32.00 139 GLU A C 1
ATOM 1164 O O . GLU A 1 139 ? -28.204 22.039 21.289 1.00 34.33 139 GLU A O 1
ATOM 1170 N N . SER A 1 140 ? -27.059 23.429 22.725 1.00 31.53 140 SER A N 1
ATOM 1171 C CA . SER A 1 140 ? -27.735 24.721 22.515 1.00 35.73 140 SER A CA 1
ATOM 1172 C C . SER A 1 140 ? -27.353 25.301 21.153 1.00 41.80 140 SER A C 1
ATOM 1173 O O . SER A 1 140 ? -28.269 25.753 20.445 1.00 40.26 140 SER A O 1
ATOM 1176 N N . VAL A 1 141 ? -26.077 25.196 20.754 1.00 38.60 141 VAL A N 1
ATOM 1177 C CA . VAL A 1 141 ? -25.472 26.004 19.647 1.00 36.66 141 VAL A CA 1
ATOM 1178 C C . VAL A 1 141 ? -25.301 25.215 18.336 1.00 36.92 141 VAL A C 1
ATOM 1179 O O . VAL A 1 141 ? -25.458 25.843 17.298 1.00 40.97 141 VAL A O 1
ATOM 1183 N N . VAL A 1 142 ? -25.025 23.909 18.329 1.00 34.82 142 VAL A N 1
ATOM 1184 C CA . VAL A 1 142 ? -24.592 23.175 17.111 1.00 36.69 142 VAL A CA 1
ATOM 1185 C C . VAL A 1 142 ? -25.452 21.931 16.974 1.00 38.88 142 VAL A C 1
ATOM 1186 O O . VAL A 1 142 ? -26.183 21.611 17.911 1.00 38.49 142 VAL A O 1
ATOM 1190 N N . ASP A 1 143 ? -25.353 21.269 15.838 1.00 36.79 143 ASP A N 1
ATOM 1191 C CA . ASP A 1 143 ? -26.145 20.068 15.521 1.00 46.38 143 ASP A CA 1
ATOM 1192 C C . ASP A 1 143 ? -25.428 18.878 16.142 1.00 50.14 143 ASP A C 1
ATOM 1193 O O . ASP A 1 143 ? -24.256 18.956 16.509 1.00 51.28 143 ASP A O 1
ATOM 1198 N N . PRO A 1 144 ? -26.128 17.743 16.303 1.00 49.98 144 PRO A N 1
ATOM 1199 C CA . PRO A 1 144 ? -25.604 16.645 17.105 1.00 52.20 144 PRO A CA 1
ATOM 1200 C C . PRO A 1 144 ? -24.298 16.033 16.572 1.00 52.14 144 PRO A C 1
ATOM 1201 O O . PRO A 1 144 ? -23.475 15.650 17.396 1.00 44.28 144 PRO A O 1
ATOM 1205 N N . VAL A 1 145 ? -24.130 15.906 15.253 1.00 41.40 145 VAL A N 1
ATOM 1206 C CA . VAL A 1 145 ? -22.888 15.294 14.700 1.00 45.13 145 VAL A CA 1
ATOM 1207 C C . VAL A 1 145 ? -21.710 16.246 14.941 1.00 40.79 145 VAL A C 1
ATOM 1208 O O . VAL A 1 145 ? -20.580 15.754 15.234 1.00 35.77 145 VAL A O 1
ATOM 1212 N N . LYS A 1 146 ? -21.963 17.538 14.834 1.00 34.31 146 LYS A N 1
ATOM 1213 C CA . LYS A 1 146 ? -20.939 18.583 15.007 1.00 38.15 146 LYS A CA 1
ATOM 1214 C C . LYS A 1 146 ? -20.551 18.632 16.497 1.00 43.17 146 LYS A C 1
ATOM 1215 O O . LYS A 1 146 ? -19.386 18.877 16.799 1.00 32.54 146 LYS A O 1
ATOM 1221 N N . ALA A 1 147 ? -21.512 18.485 17.405 1.00 37.11 147 ALA A N 1
ATOM 1222 C CA . ALA A 1 147 ? -21.227 18.411 18.852 1.00 38.79 147 ALA A CA 1
ATOM 1223 C C . ALA A 1 147 ? -20.340 17.186 19.102 1.00 31.74 147 ALA A C 1
ATOM 1224 O O . ALA A 1 147 ? -19.357 17.352 19.854 1.00 31.66 147 ALA A O 1
ATOM 1226 N N . ASP A 1 148 ? -20.634 16.012 18.526 1.00 31.12 148 ASP A N 1
ATOM 1227 C CA . ASP A 1 148 ? -19.797 14.805 18.721 1.00 35.11 148 ASP A CA 1
ATOM 1228 C C . ASP A 1 148 ? -18.399 15.066 18.137 1.00 38.09 148 ASP A C 1
ATOM 1229 O O . ASP A 1 148 ? -17.394 14.597 18.732 1.00 35.97 148 ASP A O 1
ATOM 1234 N N . GLU A 1 149 ? -18.340 15.793 17.022 1.00 36.19 149 GLU A N 1
ATOM 1235 C CA . GLU A 1 149 ? -17.066 16.143 16.366 1.00 37.47 149 GLU A CA 1
ATOM 1236 C C . GLU A 1 149 ? -16.234 17.011 17.308 1.00 29.20 149 GLU A C 1
ATOM 1237 O O . GLU A 1 149 ? -14.995 16.746 17.396 1.00 33.50 149 GLU A O 1
ATOM 1243 N N . ILE A 1 150 ? -16.832 18.012 17.952 1.00 31.02 150 ILE A N 1
ATOM 1244 C CA . ILE A 1 150 ? -16.083 18.939 18.859 1.00 33.29 150 ILE A CA 1
ATOM 1245 C C . ILE A 1 150 ? -15.516 18.174 20.073 1.00 33.90 150 ILE A C 1
ATOM 1246 O O . ILE A 1 150 ? -14.330 18.386 20.433 1.00 33.31 150 ILE A O 1
ATOM 1251 N N . TYR A 1 151 ? -16.314 17.307 20.689 1.00 33.01 151 TYR A N 1
ATOM 1252 C CA . TYR A 1 151 ? -15.899 16.394 21.792 1.00 33.01 151 TYR A CA 1
ATOM 1253 C C . TYR A 1 151 ? -14.685 15.564 21.348 1.00 30.54 151 TYR A C 1
ATOM 1254 O O . TYR A 1 151 ? -13.786 15.288 22.165 1.00 26.43 151 TYR A O 1
ATOM 1263 N N . ASN A 1 152 ? -14.670 15.160 20.091 1.00 29.77 152 ASN A N 1
ATOM 1264 C CA . ASN A 1 152 ? -13.696 14.180 19.568 1.00 29.96 152 ASN A CA 1
ATOM 1265 C C . ASN A 1 152 ? -12.630 14.908 18.720 1.00 28.25 152 ASN A C 1
ATOM 1266 O O . ASN A 1 152 ? -11.944 14.233 17.976 1.00 29.57 152 ASN A O 1
ATOM 1271 N N . TYR A 1 153 ? -12.511 16.239 18.776 1.00 26.37 153 TYR A N 1
ATOM 1272 C CA . TYR A 1 153 ? -11.731 16.983 17.760 1.00 28.66 153 TYR A CA 1
ATOM 1273 C C . TYR A 1 153 ? -10.237 16.590 17.839 1.00 33.34 153 TYR A C 1
ATOM 1274 O O . TYR A 1 153 ? -9.567 16.641 16.809 1.00 32.32 153 TYR A O 1
ATOM 1283 N N . TRP A 1 154 ? -9.777 16.063 18.982 1.00 32.19 154 TRP A N 1
ATOM 1284 C CA . TRP A 1 154 ? -8.389 15.533 19.145 1.00 32.87 154 TRP A CA 1
ATOM 1285 C C . TRP A 1 154 ? -8.136 14.390 18.159 1.00 34.96 154 TRP A C 1
ATOM 1286 O O . TRP A 1 154 ? -6.969 14.220 17.747 1.00 32.13 154 TRP A O 1
ATOM 1297 N N . ARG A 1 155 ? -9.166 13.646 17.760 1.00 32.72 155 ARG A N 1
ATOM 1298 C CA . ARG A 1 155 ? -8.991 12.546 16.780 1.00 33.24 155 ARG A CA 1
ATOM 1299 C C . ARG A 1 155 ? -8.596 13.129 15.401 1.00 36.14 155 ARG A C 1
ATOM 1300 O O . ARG A 1 155 ? -8.018 12.390 14.620 1.00 38.24 155 ARG A O 1
ATOM 1308 N N . GLU A 1 156 ? -8.873 14.416 15.137 1.00 36.60 156 GLU A N 1
ATOM 1309 C CA . GLU A 1 156 ? -8.754 15.071 13.806 1.00 41.15 156 GLU A CA 1
ATOM 1310 C C . GLU A 1 156 ? -7.566 16.023 13.757 1.00 43.77 156 GLU A C 1
ATOM 1311 O O . GLU A 1 156 ? -7.150 16.324 12.636 1.00 44.92 156 GLU A O 1
ATOM 1317 N N . ASP A 1 157 ? -7.113 16.535 14.913 1.00 39.14 157 ASP A N 1
ATOM 1318 C CA . ASP A 1 157 ? -6.148 17.653 15.001 1.00 35.22 157 ASP A CA 1
ATOM 1319 C C . ASP A 1 157 ? -4.972 17.198 15.854 1.00 35.84 157 ASP A C 1
ATOM 1320 O O . ASP A 1 157 ? -5.125 16.952 17.076 1.00 30.52 157 ASP A O 1
ATOM 1325 N N . GLU A 1 158 ? -3.822 17.020 15.216 1.00 33.85 158 GLU A N 1
ATOM 1326 C CA . GLU A 1 158 ? -2.607 16.509 15.879 1.00 32.31 158 GLU A CA 1
ATOM 1327 C C . GLU A 1 158 ? -2.124 17.485 16.948 1.00 30.18 158 GLU A C 1
ATOM 1328 O O . GLU A 1 158 ? -1.630 17.003 17.967 1.00 35.04 158 GLU A O 1
ATOM 1334 N N . ARG A 1 159 ? -2.242 18.792 16.754 1.00 30.69 159 ARG A N 1
ATOM 1335 C CA . ARG A 1 159 ? -1.780 19.766 17.770 1.00 31.93 159 ARG A CA 1
ATOM 1336 C C . ARG A 1 159 ? -2.610 19.586 19.058 1.00 31.89 159 ARG A C 1
ATOM 1337 O O . ARG A 1 159 ? -2.060 19.665 20.151 1.00 27.76 159 ARG A O 1
ATOM 1345 N N . LEU A 1 160 ? -3.917 19.372 18.928 1.00 33.23 160 LEU A N 1
ATOM 1346 C CA . LEU A 1 160 ? -4.842 19.207 20.074 1.00 27.68 160 LEU A CA 1
ATOM 1347 C C . LEU A 1 160 ? -4.541 17.874 20.729 1.00 25.19 160 LEU A C 1
ATOM 1348 O O . LEU A 1 160 ? -4.377 17.877 21.947 1.00 25.40 160 LEU A O 1
ATOM 1353 N N . LEU A 1 161 ? -4.344 16.806 19.958 1.00 27.50 161 LEU A N 1
ATOM 1354 C CA . LEU A 1 161 ? -4.038 15.476 20.513 1.00 27.26 161 LEU A CA 1
ATOM 1355 C C . LEU A 1 161 ? -2.771 15.566 21.388 1.00 30.17 161 LEU A C 1
ATOM 1356 O O . LEU A 1 161 ? -2.717 14.948 22.502 1.00 28.05 161 LEU A O 1
ATOM 1361 N N . GLU A 1 162 ? -1.769 16.298 20.918 1.00 31.33 162 GLU A N 1
ATOM 1362 C CA . GLU A 1 162 ? -0.451 16.324 21.604 1.00 32.03 162 GLU A CA 1
ATOM 1363 C C . GLU A 1 162 ? -0.604 17.164 22.877 1.00 29.91 162 GLU A C 1
ATOM 1364 O O . GLU A 1 162 ? -0.016 16.809 23.909 1.00 28.26 162 GLU A O 1
ATOM 1370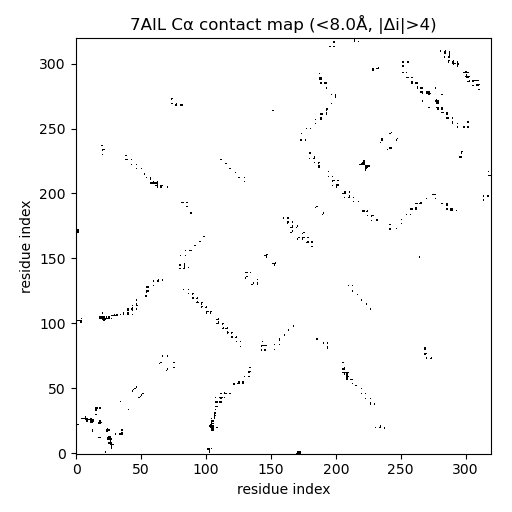 N N . ARG A 1 163 ? -1.415 18.222 22.829 1.00 30.94 163 ARG A N 1
ATOM 1371 C CA . ARG A 1 163 ? -1.682 19.074 24.012 1.00 34.90 163 ARG A CA 1
ATOM 1372 C C . ARG A 1 163 ? -2.257 18.191 25.115 1.00 32.97 163 ARG A C 1
ATOM 1373 O O . ARG A 1 163 ? -1.842 18.325 26.269 1.00 32.41 163 ARG A O 1
ATOM 1381 N N . ASN A 1 164 ? -3.232 17.362 24.774 1.00 32.83 164 ASN A N 1
ATOM 1382 C CA . ASN A 1 164 ? -3.928 16.480 25.740 1.00 30.92 164 ASN A CA 1
ATOM 1383 C C . ASN A 1 164 ? -2.921 15.472 26.298 1.00 36.05 164 ASN A C 1
ATOM 1384 O O . ASN A 1 164 ? -2.926 15.240 27.518 1.00 33.05 164 ASN A O 1
ATOM 1389 N N . LYS A 1 165 ? -2.129 14.853 25.431 1.00 31.14 165 LYS A N 1
ATOM 1390 C CA . LYS A 1 165 ? -1.177 13.801 25.851 1.00 34.64 165 LYS A CA 1
ATOM 1391 C C . LYS A 1 165 ? -0.147 14.424 26.803 1.00 32.68 165 LYS A C 1
ATOM 1392 O O . LYS A 1 165 ? 0.149 13.773 27.780 1.00 35.69 165 LYS A O 1
ATOM 1398 N N . VAL A 1 166 ? 0.323 15.645 26.563 1.00 35.25 166 VAL A N 1
ATOM 1399 C CA . VAL A 1 166 ? 1.363 16.311 27.416 1.00 39.58 166 VAL A CA 1
ATOM 1400 C C . VAL A 1 166 ? 0.748 16.591 28.793 1.00 36.96 166 VAL A C 1
ATOM 1401 O O . VAL A 1 166 ? 1.376 16.292 29.832 1.00 32.59 166 VAL A O 1
ATOM 1405 N N . ILE A 1 167 ? -0.490 17.077 28.827 1.00 37.12 167 ILE A N 1
ATOM 1406 C CA . ILE A 1 167 ? -1.135 17.367 30.137 1.00 37.14 167 ILE A CA 1
ATOM 1407 C C . ILE A 1 167 ? -1.249 16.065 30.923 1.00 31.09 167 ILE A C 1
ATOM 1408 O O . ILE A 1 167 ? -0.944 16.070 32.113 1.00 37.66 167 ILE A O 1
ATOM 1413 N N . ALA A 1 168 ? -1.637 14.962 30.300 1.00 36.84 168 ALA A N 1
ATOM 1414 C CA . ALA A 1 168 ? -1.889 13.704 31.032 1.00 43.66 168 ALA A CA 1
ATOM 1415 C C . ALA A 1 168 ? -0.570 13.172 31.590 1.00 44.91 168 ALA A C 1
ATOM 1416 O O . ALA A 1 168 ? -0.620 12.627 32.664 1.00 38.11 168 ALA A O 1
ATOM 1418 N N . GLU A 1 169 ? 0.524 13.270 30.824 1.00 48.83 169 GLU A N 1
ATOM 1419 C CA . GLU A 1 169 ? 1.888 12.750 31.149 1.00 55.47 169 GLU A CA 1
ATOM 1420 C C . GLU A 1 169 ? 2.229 13.082 32.598 1.00 44.46 169 GLU A C 1
ATOM 1421 O O . GLU A 1 169 ? 2.529 12.163 33.391 1.00 41.02 169 GLU A O 1
ATOM 1427 N N . LEU A 1 170 ? 2.139 14.356 32.925 1.00 40.66 170 LEU A N 1
ATOM 1428 C CA . LEU A 1 170 ? 2.615 14.887 34.212 1.00 41.00 170 LEU A CA 1
ATOM 1429 C C . LEU A 1 170 ? 1.737 14.329 35.331 1.00 42.34 170 LEU A C 1
ATOM 1430 O O . LEU A 1 170 ? 2.239 14.071 36.410 1.00 37.07 170 LEU A O 1
ATOM 1435 N N . TYR A 1 171 ? 0.458 14.063 35.049 1.00 37.43 171 TYR A N 1
ATOM 1436 C CA . TYR A 1 171 ? -0.492 13.538 36.061 1.00 36.59 171 TYR A CA 1
ATOM 1437 C C . TYR A 1 171 ? -0.294 12.020 36.189 1.00 34.13 171 TYR A C 1
ATOM 1438 O O . TYR A 1 171 ? -0.202 11.485 37.293 1.00 34.40 171 TYR A O 1
ATOM 1447 N N . ASN A 1 172 ? -0.190 11.337 35.060 1.00 32.92 172 ASN A N 1
ATOM 1448 C CA . ASN A 1 172 ? 0.017 9.858 35.005 1.00 38.30 172 ASN A CA 1
ATOM 1449 C C . ASN A 1 172 ? 1.271 9.407 35.789 1.00 39.46 172 ASN A C 1
ATOM 1450 O O . ASN A 1 172 ? 1.244 8.291 36.370 1.00 38.18 172 ASN A O 1
ATOM 1455 N N . GLU A 1 173 ? 2.341 10.201 35.772 1.00 42.80 173 GLU A N 1
ATOM 1456 C CA . GLU A 1 173 ? 3.612 9.863 36.474 1.00 49.83 173 GLU A CA 1
ATOM 1457 C C . GLU A 1 173 ? 3.368 9.755 37.980 1.00 48.47 173 GLU A C 1
ATOM 1458 O O . GLU A 1 173 ? 3.839 8.773 38.591 1.00 50.86 173 GLU A O 1
ATOM 1464 N N . PHE A 1 174 ? 2.654 10.716 38.562 1.00 43.87 174 PHE A N 1
ATOM 1465 C CA . PHE A 1 174 ? 2.264 10.633 39.987 1.00 45.50 174 PHE A CA 1
ATOM 1466 C C . PHE A 1 174 ? 1.410 9.371 40.197 1.00 50.25 174 PHE A C 1
ATOM 1467 O O . PHE A 1 174 ? 1.729 8.583 41.104 1.00 56.76 174 PHE A O 1
ATOM 1475 N N . ILE A 1 175 ? 0.382 9.154 39.377 1.00 46.79 175 ILE A N 1
ATOM 1476 C CA . ILE A 1 175 ? -0.544 7.991 39.530 1.00 48.34 175 ILE A CA 1
ATOM 1477 C C . ILE A 1 175 ? 0.235 6.660 39.472 1.00 52.25 175 ILE A C 1
ATOM 1478 O O . ILE A 1 175 ? -0.056 5.762 40.303 1.00 54.06 175 ILE A O 1
ATOM 1483 N N . ARG A 1 176 ? 1.174 6.516 38.538 1.00 52.84 176 ARG A N 1
ATOM 1484 C CA . ARG A 1 176 ? 1.958 5.261 38.345 1.00 60.50 176 ARG A CA 1
ATOM 1485 C C . ARG A 1 176 ? 2.960 5.113 39.493 1.00 59.80 176 ARG A C 1
ATOM 1486 O O . ARG A 1 176 ? 3.246 3.972 39.905 1.00 58.88 176 ARG A O 1
ATOM 1494 N N . LYS A 1 177 ? 3.480 6.238 39.977 1.00 54.63 177 LYS A N 1
ATOM 1495 C CA . LYS A 1 177 ? 4.675 6.293 40.851 1.00 58.52 177 LYS A CA 1
ATOM 1496 C C . LYS A 1 177 ? 4.420 7.356 41.909 1.00 46.83 177 LYS A C 1
ATOM 1497 O O . LYS A 1 177 ? 4.970 8.454 41.829 1.00 49.62 177 LYS A O 1
ATOM 1503 N N . PRO A 1 178 ? 3.517 7.077 42.873 1.00 45.98 178 PRO A N 1
ATOM 1504 C CA . PRO A 1 178 ? 3.006 8.114 43.763 1.00 45.87 178 PRO A CA 1
ATOM 1505 C C . PRO A 1 178 ? 4.012 8.475 44.867 1.00 50.25 178 PRO A C 1
ATOM 1506 O O . PRO A 1 178 ? 3.746 8.227 46.013 1.00 58.16 178 PRO A O 1
ATOM 1510 N N . ASN A 1 179 ? 5.118 9.102 44.486 1.00 50.60 179 ASN A N 1
ATOM 1511 C CA . ASN A 1 179 ? 6.191 9.539 45.414 1.00 49.31 179 ASN A CA 1
ATOM 1512 C C . ASN A 1 179 ? 6.110 11.055 45.592 1.00 46.65 179 ASN A C 1
ATOM 1513 O O . ASN A 1 179 ? 5.358 11.721 44.843 1.00 44.98 179 ASN A O 1
ATOM 1518 N N . GLU A 1 180 ? 6.893 11.586 46.530 1.00 41.09 180 GLU A N 1
ATOM 1519 C CA . GLU A 1 180 ? 6.841 13.008 46.956 1.00 44.63 180 GLU A CA 1
ATOM 1520 C C . GLU A 1 180 ? 7.220 13.922 45.792 1.00 44.92 180 GLU A C 1
ATOM 1521 O O . GLU A 1 180 ? 6.582 14.971 45.638 1.00 43.39 180 GLU A O 1
ATOM 1527 N N . GLU A 1 181 ? 8.236 13.551 45.017 1.00 47.20 181 GLU A N 1
ATOM 1528 C CA . GLU A 1 181 ? 8.691 14.332 43.838 1.00 52.40 181 GLU A CA 1
ATOM 1529 C C . GLU A 1 181 ? 7.550 14.424 42.814 1.00 43.00 181 GLU A C 1
ATOM 1530 O O . GLU A 1 181 ? 7.287 15.529 42.310 1.00 39.84 181 GLU A O 1
ATOM 1536 N N . ASN A 1 182 ? 6.942 13.293 42.493 1.00 36.76 182 ASN A N 1
ATOM 1537 C CA . ASN A 1 182 ? 5.890 13.197 41.440 1.00 37.49 182 ASN A CA 1
ATOM 1538 C C . ASN A 1 182 ? 4.642 13.959 41.906 1.00 41.73 182 ASN A C 1
ATOM 1539 O O . ASN A 1 182 ? 3.977 14.556 41.048 1.00 40.23 182 ASN A O 1
ATOM 1544 N N . PHE A 1 183 ? 4.420 14.047 43.221 1.00 37.43 183 PHE A N 1
ATOM 1545 C CA . PHE A 1 183 ? 3.304 14.801 43.835 1.00 35.78 183 PHE A CA 1
ATOM 1546 C C . PHE A 1 183 ? 3.558 16.296 43.646 1.00 35.31 183 PHE A C 1
ATOM 1547 O O . PHE A 1 183 ? 2.628 16.962 43.158 1.00 31.55 183 PHE A O 1
ATOM 1555 N N . ILE A 1 184 ? 4.776 16.807 43.922 1.00 32.74 184 ILE A N 1
ATOM 1556 C CA . ILE A 1 184 ? 5.072 18.273 43.789 1.00 32.90 184 ILE A CA 1
ATOM 1557 C C . ILE A 1 184 ? 4.964 18.644 42.302 1.00 31.95 184 ILE A C 1
ATOM 1558 O O . ILE A 1 184 ? 4.439 19.721 41.989 1.00 35.47 184 ILE A O 1
ATOM 1563 N N . LYS A 1 185 ? 5.391 17.752 41.401 1.00 34.24 185 LYS A N 1
ATOM 1564 C CA . LYS A 1 185 ? 5.406 18.041 39.946 1.00 33.72 185 LYS A CA 1
ATOM 1565 C C . LYS A 1 185 ? 3.963 18.073 39.446 1.00 30.09 185 LYS A C 1
ATOM 1566 O O . LYS A 1 185 ? 3.636 19.029 38.749 1.00 31.27 185 LYS A O 1
ATOM 1572 N N . ALA A 1 186 ? 3.129 17.151 39.913 1.00 34.08 186 ALA A N 1
ATOM 1573 C CA . ALA A 1 186 ? 1.691 17.102 39.536 1.00 33.08 186 ALA A CA 1
ATOM 1574 C C . ALA A 1 186 ? 0.977 18.325 40.109 1.00 31.70 186 ALA A C 1
ATOM 1575 O O . ALA A 1 186 ? 0.132 18.929 39.415 1.00 31.75 186 ALA A O 1
ATOM 1577 N N . THR A 1 187 ? 1.330 18.719 41.335 1.00 34.12 187 THR A N 1
ATOM 1578 C CA . THR A 1 187 ? 0.757 19.908 42.003 1.00 33.34 187 THR A CA 1
ATOM 1579 C C . THR A 1 187 ? 1.123 21.150 41.192 1.00 29.59 187 THR A C 1
ATOM 1580 O O . THR A 1 187 ? 0.277 22.015 41.002 1.00 30.38 187 THR A O 1
ATOM 1584 N N . ILE A 1 188 ? 2.376 21.291 40.764 1.00 31.61 188 ILE A N 1
ATOM 1585 C CA . ILE A 1 188 ? 2.798 22.455 39.923 1.00 30.32 188 ILE A CA 1
ATOM 1586 C C . ILE A 1 188 ? 2.087 22.399 38.569 1.00 25.75 188 ILE A C 1
ATOM 1587 O O . ILE A 1 188 ? 1.629 23.449 38.045 1.00 27.50 188 ILE A O 1
ATOM 1592 N N . GLY A 1 189 ? 1.970 21.216 38.001 1.00 28.69 189 GLY A N 1
ATOM 1593 C CA . GLY A 1 189 ? 1.304 21.037 36.703 1.00 28.91 189 GLY A CA 1
ATOM 1594 C C . GLY A 1 189 ? -0.157 21.480 36.795 1.00 29.63 189 GLY A C 1
ATOM 1595 O O . GLY A 1 189 ? -0.610 22.183 35.897 1.00 33.44 189 GLY A O 1
ATOM 1596 N N . ASN A 1 190 ? -0.815 21.181 37.908 1.00 27.59 190 ASN A N 1
ATOM 1597 C CA . ASN A 1 190 ? -2.229 21.553 38.140 1.00 26.82 190 ASN A CA 1
ATOM 1598 C C . ASN A 1 190 ? -2.320 23.078 38.187 1.00 27.32 190 ASN A C 1
ATOM 1599 O O . ASN A 1 190 ? -3.175 23.629 37.527 1.00 24.86 190 ASN A O 1
ATOM 1604 N N . TYR A 1 191 ? -1.389 23.725 38.891 1.00 27.36 191 TYR A N 1
ATOM 1605 C CA . TYR A 1 191 ? -1.347 25.199 39.044 1.00 30.79 191 TYR A CA 1
ATOM 1606 C C . TYR A 1 191 ? -1.144 25.854 37.669 1.00 30.75 191 TYR A C 1
ATOM 1607 O O . TYR A 1 191 ? -1.772 26.847 37.342 1.00 25.52 191 TYR A O 1
ATOM 1616 N N . ILE A 1 192 ? -0.220 25.304 36.880 1.00 34.35 192 ILE A N 1
ATOM 1617 C CA . ILE A 1 192 ? 0.077 25.816 35.511 1.00 34.77 192 ILE A CA 1
ATOM 1618 C C . ILE A 1 192 ? -1.142 25.652 34.602 1.00 32.22 192 ILE A C 1
ATOM 1619 O O . ILE A 1 192 ? -1.502 26.620 33.894 1.00 35.05 192 ILE A O 1
ATOM 1624 N N . LEU A 1 193 ? -1.752 24.466 34.583 1.00 31.70 193 LEU A N 1
ATOM 1625 C CA . LEU A 1 193 ? -3.007 24.231 33.817 1.00 33.16 193 LEU A CA 1
ATOM 1626 C C . LEU A 1 193 ? -4.044 25.313 34.143 1.00 35.29 193 LEU A C 1
ATOM 1627 O O . LEU A 1 193 ? -4.619 25.907 33.212 1.00 34.10 193 LEU A O 1
ATOM 1632 N N A GLU A 1 194 ? -4.305 25.609 35.409 0.50 31.85 194 GLU A N 1
ATOM 1633 N N B GLU A 1 194 ? -4.291 25.544 35.436 0.50 31.47 194 GLU A N 1
ATOM 1634 C CA A GLU A 1 194 ? -5.418 26.543 35.735 0.50 31.60 194 GLU A CA 1
ATOM 1635 C CA B GLU A 1 194 ? -5.309 26.512 35.941 0.50 31.46 194 GLU A CA 1
ATOM 1636 C C A GLU A 1 194 ? -4.932 28.002 35.598 0.50 29.72 194 GLU A C 1
ATOM 1637 C C B GLU A 1 194 ? -4.906 27.943 35.552 0.50 29.43 194 GLU A C 1
ATOM 1638 O O A GLU A 1 194 ? -5.783 28.862 35.329 0.50 30.18 194 GLU A O 1
ATOM 1639 O O B GLU A 1 194 ? -5.780 28.716 35.130 0.50 30.00 194 GLU A O 1
ATOM 1650 N N . SER A 1 195 ? -3.633 28.270 35.767 1.00 32.28 195 SER A N 1
ATOM 1651 C CA . SER A 1 195 ? -3.003 29.592 35.525 1.00 32.91 195 SER A CA 1
ATOM 1652 C C . SER A 1 195 ? -3.083 30.014 34.047 1.00 32.08 195 SER A C 1
ATOM 1653 O O . SER A 1 195 ? -3.357 31.200 33.780 1.00 35.20 195 SER A O 1
ATOM 1656 N N . LEU A 1 196 ? -2.782 29.099 33.132 1.00 33.10 196 LEU A N 1
ATOM 1657 C CA . LEU A 1 196 ? -2.420 29.411 31.713 1.00 34.48 196 LEU A CA 1
ATOM 1658 C C . LEU A 1 196 ? -3.359 28.743 30.705 1.00 33.15 196 LEU A C 1
ATOM 1659 O O . LEU A 1 196 ? -3.699 29.400 29.706 1.00 33.75 196 LEU A O 1
ATOM 1664 N N . TYR A 1 197 ? -3.703 27.467 30.877 1.00 30.71 197 TYR A N 1
ATOM 1665 C CA . TYR A 1 197 ? -4.211 26.669 29.736 1.00 31.41 197 TYR A CA 1
ATOM 1666 C C . TYR A 1 197 ? -5.630 27.048 29.323 1.00 31.53 197 TYR A C 1
ATOM 1667 O O . TYR A 1 197 ? -6.044 26.637 28.225 1.00 34.00 197 TYR A O 1
ATOM 1676 N N . PHE A 1 198 ? -6.325 27.828 30.139 1.00 30.97 198 PHE A N 1
ATOM 1677 C CA . PHE A 1 198 ? -7.662 28.380 29.823 1.00 35.42 198 PHE A CA 1
ATOM 1678 C C . PHE A 1 198 ? -7.548 29.697 29.029 1.00 38.02 198 PHE A C 1
ATOM 1679 O O . PHE A 1 198 ? -8.531 30.109 28.419 1.00 33.64 198 PHE A O 1
ATOM 1687 N N . TYR A 1 199 ? -6.388 30.358 29.014 1.00 34.57 199 TYR A N 1
ATOM 1688 C CA . TYR A 1 199 ? -6.394 31.839 28.868 1.00 38.15 199 TYR A CA 1
ATOM 1689 C C . TYR A 1 199 ? -6.339 32.261 27.407 1.00 35.92 199 TYR A C 1
ATOM 1690 O O . TYR A 1 199 ? -7.005 33.295 27.117 1.00 39.84 199 TYR A O 1
ATOM 1699 N N . SER A 1 200 ? -5.728 31.497 26.506 1.00 36.98 200 SER A N 1
ATOM 1700 C CA . SER A 1 200 ? -5.957 31.745 25.054 1.00 41.59 200 SER A CA 1
ATOM 1701 C C . SER A 1 200 ? -7.458 31.621 24.776 1.00 43.08 200 SER A C 1
ATOM 1702 O O . SER A 1 200 ? -8.025 32.508 24.091 1.00 39.60 200 SER A O 1
ATOM 1705 N N . GLY A 1 201 ? -8.076 30.546 25.267 1.00 41.98 201 GLY A N 1
ATOM 1706 C CA . GLY A 1 201 ? -9.514 30.274 25.077 1.00 40.28 201 GLY A CA 1
ATOM 1707 C C . GLY A 1 201 ? -10.403 31.367 25.646 1.00 38.02 201 GLY A C 1
ATOM 1708 O O . GLY A 1 201 ? -11.304 31.796 24.916 1.00 37.51 201 GLY A O 1
ATOM 1709 N N . PHE A 1 202 ? -10.176 31.810 26.884 1.00 35.81 202 PHE A N 1
ATOM 1710 C CA . PHE A 1 202 ? -10.939 32.929 27.511 1.00 38.77 202 PHE A CA 1
ATOM 1711 C C . PHE A 1 202 ? -10.749 34.245 26.716 1.00 43.39 202 PHE A C 1
ATOM 1712 O O . PHE A 1 202 ? -11.737 34.960 26.487 1.00 42.34 202 PHE A O 1
ATOM 1720 N N . ALA A 1 203 ? -9.518 34.575 26.317 1.00 44.54 203 ALA A N 1
ATOM 1721 C CA . ALA A 1 203 ? -9.195 35.801 25.547 1.00 46.95 203 ALA A CA 1
ATOM 1722 C C . ALA A 1 203 ? -9.988 35.805 24.237 1.00 42.49 203 ALA A C 1
ATOM 1723 O O . ALA A 1 203 ? -10.612 36.828 23.944 1.00 50.13 203 ALA A O 1
ATOM 1725 N N . PHE A 1 204 ? -9.983 34.694 23.497 1.00 40.70 204 PHE A N 1
ATOM 1726 C CA . PHE A 1 204 ? -10.756 34.523 22.245 1.00 42.04 204 PHE A CA 1
ATOM 1727 C C . PHE A 1 204 ? -12.237 34.824 22.524 1.00 49.52 204 PHE A C 1
ATOM 1728 O O . PHE A 1 204 ? -12.791 35.698 21.817 1.00 44.11 204 PHE A O 1
ATOM 1736 N N . PHE A 1 205 ? -12.868 34.133 23.495 1.00 41.37 205 PHE A N 1
ATOM 1737 C CA . PHE A 1 205 ? -14.336 34.233 23.736 1.00 39.73 205 PHE A CA 1
ATOM 1738 C C . PHE A 1 205 ? -14.704 35.692 24.044 1.00 39.12 205 PHE A C 1
ATOM 1739 O O . PHE A 1 205 ? -15.643 36.186 23.389 1.00 41.46 205 PHE A O 1
ATOM 1747 N N . TYR A 1 206 ? -13.972 36.342 24.943 1.00 35.91 206 TYR A N 1
ATOM 1748 C CA . TYR A 1 206 ? -14.159 37.757 25.334 1.00 43.10 206 TYR A CA 1
ATOM 1749 C C . TYR A 1 206 ? -13.912 38.673 24.113 1.00 46.33 206 TYR A C 1
ATOM 1750 O O . TYR A 1 206 ? -14.505 39.765 24.078 1.00 48.87 206 TYR A O 1
ATOM 1759 N N . THR A 1 207 ? -13.102 38.261 23.135 1.00 44.36 207 THR A N 1
ATOM 1760 C CA . THR A 1 207 ? -12.912 39.031 21.873 1.00 50.81 207 THR A CA 1
ATOM 1761 C C . THR A 1 207 ? -14.204 38.944 21.033 1.00 50.68 207 THR A C 1
ATOM 1762 O O . THR A 1 207 ? -14.768 40.017 20.744 1.0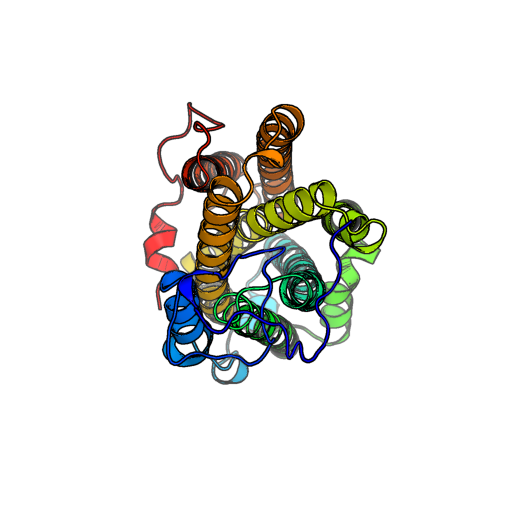0 55.29 207 THR A O 1
ATOM 1766 N N . LEU A 1 208 ? -14.690 37.736 20.715 1.00 47.69 208 LEU A N 1
ATOM 1767 C CA . LEU A 1 208 ? -16.001 37.500 20.052 1.00 49.43 208 LEU A CA 1
ATOM 1768 C C . LEU A 1 208 ? -17.078 38.327 20.766 1.00 57.10 208 LEU A C 1
ATOM 1769 O O . LEU A 1 208 ? -17.881 39.005 20.078 1.00 60.46 208 LEU A O 1
ATOM 1774 N N . GLY A 1 209 ? -17.066 38.297 22.097 1.00 55.97 209 GLY A N 1
ATOM 1775 C CA . GLY A 1 209 ? -18.078 38.921 22.967 1.00 57.35 209 GLY A CA 1
ATOM 1776 C C . GLY A 1 209 ? -18.014 40.435 22.941 1.00 58.77 209 GLY A C 1
ATOM 1777 O O . GLY A 1 209 ? -19.068 41.065 23.116 1.00 69.34 209 GLY A O 1
ATOM 1778 N N . ARG A 1 210 ? -16.835 41.019 22.765 1.00 55.40 210 ARG A N 1
ATOM 1779 C CA . ARG A 1 210 ? -16.679 42.495 22.779 1.00 59.89 210 ARG A CA 1
ATOM 1780 C C . ARG A 1 210 ? -17.321 43.085 21.515 1.00 60.28 210 ARG A C 1
ATOM 1781 O O . ARG A 1 210 ? -17.734 44.256 21.565 1.00 72.03 210 ARG A O 1
ATOM 1789 N N . GLN A 1 211 ? -17.418 42.288 20.450 1.00 54.81 211 GLN A N 1
ATOM 1790 C CA . GLN A 1 211 ? -18.116 42.608 19.177 1.00 58.01 211 GLN A CA 1
ATOM 1791 C C . GLN A 1 211 ? -19.541 42.030 19.152 1.00 54.12 211 GLN A C 1
ATOM 1792 O O . GLN A 1 211 ? -20.096 41.913 18.050 1.00 57.66 211 GLN A O 1
ATOM 1798 N N . GLY A 1 212 ? -20.109 41.662 20.304 1.00 53.79 212 GLY A N 1
ATOM 1799 C CA . GLY A 1 212 ? -21.470 41.092 20.429 1.00 55.99 212 GLY A CA 1
ATOM 1800 C C . GLY A 1 212 ? -21.668 39.804 19.645 1.00 55.26 212 GLY A C 1
ATOM 1801 O O . GLY A 1 212 ? -22.794 39.577 19.140 1.00 52.21 212 GLY A O 1
ATOM 1802 N N . LYS A 1 213 ? -20.628 38.969 19.569 1.00 55.18 213 LYS A N 1
ATOM 1803 C CA . LYS A 1 213 ? -20.676 37.612 18.963 1.00 50.51 213 LYS A CA 1
ATOM 1804 C C . LYS A 1 213 ? -20.624 36.547 20.083 1.00 49.51 213 LYS A C 1
ATOM 1805 O O . LYS A 1 213 ? -19.828 36.714 21.054 1.00 43.87 213 LYS A O 1
ATOM 1811 N N . MET A 1 214 ? -21.488 35.532 19.965 1.00 45.40 214 MET A N 1
ATOM 1812 C CA . MET A 1 214 ? -21.591 34.348 20.869 1.00 45.75 214 MET A CA 1
ATOM 1813 C C . MET A 1 214 ? -21.641 34.786 22.339 1.00 44.59 214 MET A C 1
ATOM 1814 O O . MET A 1 214 ? -20.955 34.175 23.171 1.00 46.91 214 MET A O 1
ATOM 1819 N N . ARG A 1 215 ? -22.431 35.803 22.665 1.00 45.11 215 ARG A N 1
ATOM 1820 C CA . ARG A 1 215 ? -22.514 36.343 24.043 1.00 49.07 215 ARG A CA 1
ATOM 1821 C C . ARG A 1 215 ? -23.155 35.309 24.988 1.00 41.79 215 ARG A C 1
ATOM 1822 O O . ARG A 1 215 ? -22.957 35.450 26.186 1.00 42.39 215 ARG A O 1
ATOM 1830 N N . ASN A 1 216 ? -23.964 34.373 24.496 1.00 37.90 216 ASN A N 1
ATOM 1831 C CA . ASN A 1 216 ? -24.545 33.319 25.363 1.00 41.73 216 ASN A CA 1
ATOM 1832 C C . ASN A 1 216 ? -23.369 32.449 25.856 1.00 45.82 216 ASN A C 1
ATOM 1833 O O . ASN A 1 216 ? -23.120 32.363 27.105 1.00 40.83 216 ASN A O 1
ATOM 1838 N N . THR A 1 217 ? -22.606 31.908 24.905 1.00 42.65 217 THR A N 1
ATOM 1839 C CA . THR A 1 217 ? -21.387 31.118 25.197 1.00 40.09 217 THR A CA 1
ATOM 1840 C C . THR A 1 217 ? -20.481 31.925 26.122 1.00 41.94 217 THR A C 1
ATOM 1841 O O . THR A 1 217 ? -19.971 31.338 27.102 1.00 38.28 217 THR A O 1
ATOM 1845 N N . VAL A 1 218 ? -20.331 33.224 25.882 1.00 38.56 218 VAL A N 1
ATOM 1846 C CA . VAL A 1 218 ? -19.432 34.099 26.688 1.00 36.78 218 VAL A CA 1
ATOM 1847 C C . VAL A 1 218 ? -19.908 34.197 28.137 1.00 34.94 218 VAL A C 1
ATOM 1848 O O . VAL A 1 218 ? -19.041 34.313 29.029 1.00 36.20 218 VAL A O 1
ATOM 1852 N N . GLN A 1 219 ? -21.212 34.260 28.379 1.00 35.13 219 GLN A N 1
ATOM 1853 C CA . GLN A 1 219 ? -21.760 34.263 29.762 1.00 39.30 219 GLN A CA 1
ATOM 1854 C C . GLN A 1 219 ? -21.292 32.980 30.497 1.00 31.23 219 GLN A C 1
ATOM 1855 O O . GLN A 1 219 ? -20.803 33.104 31.605 1.00 34.37 219 GLN A O 1
ATOM 1861 N N . GLN A 1 220 ? -21.424 31.819 29.870 1.00 34.34 220 GLN A N 1
ATOM 1862 C CA . GLN A 1 220 ? -21.004 30.511 30.460 1.00 32.89 220 GLN A CA 1
ATOM 1863 C C . GLN A 1 220 ? -19.529 30.661 30.825 1.00 34.74 220 GLN A C 1
ATOM 1864 O O . GLN A 1 220 ? -19.133 30.336 31.980 1.00 32.13 220 GLN A O 1
ATOM 1870 N N . ILE A 1 221 ? -18.743 31.261 29.920 1.00 39.59 221 ILE A N 1
ATOM 1871 C CA . ILE A 1 221 ? -17.267 31.390 30.097 1.00 35.70 221 ILE A CA 1
ATOM 1872 C C . ILE A 1 221 ? -16.935 32.264 31.295 1.00 36.41 221 ILE A C 1
ATOM 1873 O O . ILE A 1 221 ? -15.946 31.966 32.010 1.00 37.64 221 ILE A O 1
ATOM 1878 N N . LYS A 1 222 ? -17.721 33.300 31.548 1.00 41.51 222 LYS A N 1
ATOM 1879 C CA . LYS A 1 222 ? -17.434 34.234 32.669 1.00 36.40 222 LYS A CA 1
ATOM 1880 C C . LYS A 1 222 ? -17.525 33.459 33.997 1.00 31.51 222 LYS A C 1
ATOM 1881 O O . LYS A 1 222 ? -16.720 33.709 34.909 1.00 31.80 222 LYS A O 1
ATOM 1887 N N . TYR A 1 223 ? -18.515 32.581 34.123 1.00 35.09 223 TYR A N 1
ATOM 1888 C CA . TYR A 1 223 ? -18.704 31.769 35.357 1.00 36.10 223 TYR A CA 1
ATOM 1889 C C . TYR A 1 223 ? -17.541 30.776 35.490 1.00 31.50 223 TYR A C 1
ATOM 1890 O O . TYR A 1 223 ? -16.965 30.635 36.595 1.00 33.29 223 TYR A O 1
ATOM 1899 N N . ILE A 1 224 ? -17.156 30.162 34.380 1.00 30.95 224 ILE A N 1
ATOM 1900 C CA . ILE A 1 224 ? -15.998 29.215 34.379 1.00 32.05 224 ILE A CA 1
ATOM 1901 C C . ILE A 1 224 ? -14.733 29.956 34.809 1.00 33.67 224 ILE A C 1
ATOM 1902 O O . ILE A 1 224 ? -13.952 29.414 35.636 1.00 31.53 224 ILE A O 1
ATOM 1907 N N . ASN A 1 225 ? -14.497 31.157 34.275 1.00 31.77 225 ASN A N 1
ATOM 1908 C CA . ASN A 1 225 ? -13.263 31.930 34.567 1.00 30.16 225 ASN A CA 1
ATOM 1909 C C . ASN A 1 225 ? -13.230 32.319 36.051 1.00 29.87 225 ASN A C 1
ATOM 1910 O O . ASN A 1 225 ? -12.138 32.310 36.661 1.00 33.13 225 ASN A O 1
ATOM 1915 N N . ARG A 1 226 ? -14.362 32.695 36.642 1.00 29.79 226 ARG A N 1
ATOM 1916 C CA . ARG A 1 226 ? -14.407 33.075 38.072 1.00 30.52 226 ARG A CA 1
ATOM 1917 C C . ARG A 1 226 ? -13.945 31.844 38.879 1.00 29.02 226 ARG A C 1
ATOM 1918 O O . ARG A 1 226 ? -13.047 31.958 39.769 1.00 30.37 226 ARG A O 1
ATOM 1926 N N . ASP A 1 227 ? -14.526 30.702 38.554 1.00 30.87 227 ASP A N 1
ATOM 1927 C CA . ASP A 1 227 ? -14.149 29.402 39.201 1.00 29.20 227 ASP A CA 1
ATOM 1928 C C . ASP A 1 227 ? -12.636 29.212 39.084 1.00 26.93 227 ASP A C 1
ATOM 1929 O O . ASP A 1 227 ? -11.980 29.049 40.119 1.00 32.67 227 ASP A O 1
ATOM 1934 N N . GLU A 1 228 ? -12.089 29.297 37.881 1.00 31.20 228 GLU A N 1
ATOM 1935 C CA . GLU A 1 228 ? -10.645 29.073 37.606 1.00 30.78 228 GLU A CA 1
ATOM 1936 C C . GLU A 1 228 ? -9.751 30.029 38.401 1.00 31.18 228 GLU A C 1
ATOM 1937 O O . GLU A 1 228 ? -8.677 29.575 38.859 1.00 29.58 228 GLU A O 1
ATOM 1943 N N . LEU A 1 229 ? -10.160 31.271 38.631 1.00 33.30 229 LEU A N 1
ATOM 1944 C CA . LEU A 1 229 ? -9.370 32.188 39.501 1.00 35.96 229 LEU A CA 1
ATOM 1945 C C . LEU A 1 229 ? -9.321 31.625 40.934 1.00 34.43 229 LEU A C 1
ATOM 1946 O O . LEU A 1 229 ? -8.242 31.659 41.555 1.00 33.01 229 LEU A O 1
ATOM 1951 N N . CYS A 1 230 ? -10.421 31.073 41.442 1.00 35.69 576 CYS A N 1
ATOM 1952 C CA . CYS A 1 230 ? -10.469 30.464 42.803 1.00 33.13 576 CYS A CA 1
ATOM 1953 C C . CYS A 1 230 ? -9.563 29.225 42.845 1.00 29.93 576 CYS A C 1
ATOM 1954 O O . CYS A 1 230 ? -8.835 29.035 43.826 1.00 31.25 576 CYS A O 1
ATOM 1957 N N . HIS A 1 231 ? -9.598 28.423 41.786 1.00 31.40 577 HIS A N 1
ATOM 1958 C CA . HIS A 1 231 ? -8.782 27.188 41.646 1.00 28.56 577 HIS A CA 1
ATOM 1959 C C . HIS A 1 231 ? -7.282 27.554 41.705 1.00 25.78 577 HIS A C 1
ATOM 1960 O O . HIS A 1 231 ? -6.559 26.915 42.469 1.00 28.69 577 HIS A O 1
ATOM 1967 N N . VAL A 1 232 ? -6.849 28.584 40.978 1.00 27.73 578 VAL A N 1
ATOM 1968 C CA . VAL A 1 232 ? -5.430 29.091 41.023 1.00 32.10 578 VAL A CA 1
ATOM 1969 C C . VAL A 1 232 ? -5.086 29.595 42.425 1.00 26.79 578 VAL A C 1
ATOM 1970 O O . VAL A 1 232 ? -4.028 29.268 42.916 1.00 30.75 578 VAL A O 1
ATOM 1974 N N . THR A 1 233 ? -5.974 30.325 43.074 1.00 30.87 579 THR A N 1
ATOM 1975 C CA . THR A 1 233 ? -5.748 30.813 44.463 1.00 32.22 579 THR A CA 1
ATOM 1976 C C . THR A 1 233 ? -5.580 29.606 45.390 1.00 32.47 579 THR A C 1
ATOM 1977 O O . THR A 1 233 ? -4.620 29.577 46.213 1.00 31.44 579 THR A O 1
ATOM 1981 N N . LEU A 1 234 ? -6.433 28.580 45.239 1.00 31.53 580 LEU A N 1
ATOM 1982 C CA . LEU A 1 234 ? -6.301 27.372 46.109 1.00 29.15 580 LEU A CA 1
ATOM 1983 C C . LEU A 1 234 ? -4.930 26.747 45.910 1.00 30.05 580 LEU A C 1
ATOM 1984 O O . LEU A 1 234 ? -4.228 26.508 46.907 1.00 30.78 580 LEU A O 1
ATOM 1989 N N . PHE A 1 235 ? -4.497 26.514 44.661 1.00 29.50 581 PHE A N 1
ATOM 1990 C CA . PHE A 1 235 ? -3.186 25.858 44.419 1.00 29.86 581 PHE A CA 1
ATOM 1991 C C . PHE A 1 235 ? -2.008 26.781 44.759 1.00 27.49 581 PHE A C 1
ATOM 1992 O O . PHE A 1 235 ? -0.948 26.258 45.137 1.00 31.13 581 PHE A O 1
ATOM 2000 N N . ARG A 1 236 ? -2.178 28.098 44.680 1.00 30.79 582 ARG A N 1
ATOM 2001 C CA . ARG A 1 236 ? -1.090 29.046 45.072 1.00 31.39 582 ARG A CA 1
ATOM 2002 C C . ARG A 1 236 ? -0.803 28.826 46.559 1.00 29.33 582 ARG A C 1
ATOM 2003 O O . ARG A 1 236 ? 0.364 28.664 46.956 1.00 30.30 582 ARG A O 1
ATOM 2011 N N . ASN A 1 237 ? -1.853 28.718 47.354 1.00 29.97 583 ASN A N 1
ATOM 2012 C CA . ASN A 1 237 ? -1.763 28.538 48.826 1.00 30.79 583 ASN A CA 1
ATOM 2013 C C . ASN A 1 237 ? -1.178 27.170 49.156 1.00 27.76 583 ASN A C 1
ATOM 2014 O O . ASN A 1 237 ? -0.247 27.079 50.005 1.00 30.96 583 ASN A O 1
ATOM 2019 N N . ILE A 1 238 ? -1.631 26.142 48.450 1.00 28.08 584 ILE A N 1
ATOM 2020 C CA . ILE A 1 238 ? -1.146 24.739 48.658 1.00 27.35 584 ILE A CA 1
ATOM 2021 C C . ILE A 1 238 ? 0.360 24.691 48.372 1.00 31.56 584 ILE A C 1
ATOM 2022 O O . ILE A 1 238 ? 1.117 24.149 49.196 1.00 32.94 584 ILE A O 1
ATOM 2027 N N . ILE A 1 239 ? 0.797 25.244 47.244 1.00 31.95 585 ILE A N 1
ATOM 2028 C CA . ILE A 1 239 ? 2.230 25.167 46.867 1.00 32.16 585 ILE A CA 1
ATOM 2029 C C . ILE A 1 239 ? 3.059 25.899 47.923 1.00 29.93 585 ILE A C 1
ATOM 2030 O O . ILE A 1 239 ? 4.043 25.287 48.384 1.00 34.34 585 ILE A O 1
ATOM 2035 N N . ASN A 1 240 ? 2.665 27.126 48.261 1.00 31.49 586 ASN A N 1
ATOM 2036 C CA . ASN A 1 240 ? 3.420 28.027 49.178 1.00 37.17 586 ASN A CA 1
ATOM 2037 C C . ASN A 1 240 ? 3.486 27.373 50.573 1.00 42.98 586 ASN A C 1
ATOM 2038 O O . ASN A 1 240 ? 4.583 27.400 51.222 1.00 39.74 586 ASN A O 1
ATOM 2043 N N . THR A 1 241 ? 2.380 26.744 51.003 1.00 38.09 587 THR A N 1
ATOM 2044 C CA . THR A 1 241 ? 2.300 26.010 52.284 1.00 34.54 587 THR A CA 1
ATOM 2045 C C . THR A 1 241 ? 3.172 24.748 52.194 1.00 40.04 587 THR A C 1
ATOM 2046 O O . THR A 1 241 ? 3.849 24.437 53.186 1.00 37.17 587 THR A O 1
ATOM 2050 N N . LEU A 1 242 ? 3.185 24.044 51.059 1.00 35.99 588 LEU A N 1
ATOM 2051 C CA . LEU A 1 242 ? 4.039 22.836 50.899 1.00 38.70 588 LEU A CA 1
ATOM 2052 C C . LEU A 1 242 ? 5.535 23.231 50.992 1.00 41.71 588 LEU A C 1
ATOM 2053 O O . LEU A 1 242 ? 6.337 22.403 51.484 1.00 44.99 588 LEU A O 1
ATOM 2058 N N . ARG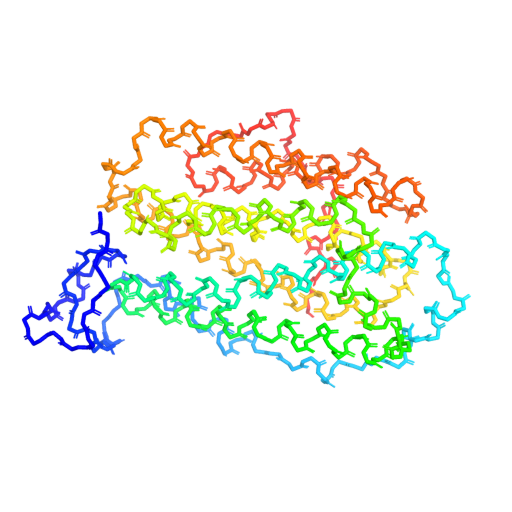 A 1 243 ? 5.902 24.427 50.529 1.00 43.78 589 ARG A N 1
ATOM 2059 C CA . ARG A 1 243 ? 7.312 24.909 50.562 1.00 54.61 589 ARG A CA 1
ATOM 2060 C C . ARG A 1 243 ? 7.733 25.107 52.027 1.00 52.98 589 ARG A C 1
ATOM 2061 O O . ARG A 1 243 ? 8.781 24.537 52.435 1.00 49.01 589 ARG A O 1
ATOM 2069 N N . LYS A 1 244 ? 6.894 25.799 52.798 1.00 46.01 590 LYS A N 1
ATOM 2070 C CA . LYS A 1 244 ? 7.079 26.021 54.256 1.00 49.33 590 LYS A CA 1
ATOM 2071 C C . LYS A 1 244 ? 7.130 24.693 55.012 1.00 45.35 590 LYS A C 1
ATOM 2072 O O . LYS A 1 244 ? 8.006 24.556 55.877 1.00 45.70 590 LYS A O 1
ATOM 2078 N N . GLU A 1 245 ? 6.210 23.760 54.735 1.00 40.36 591 GLU A N 1
ATOM 2079 C CA . GLU A 1 245 ? 6.012 22.550 55.570 1.00 39.05 591 GLU A CA 1
ATOM 2080 C C . GLU A 1 245 ? 6.941 21.435 55.120 1.00 39.22 591 GLU A C 1
ATOM 2081 O O . GLU A 1 245 ? 7.271 20.599 55.966 1.00 42.61 591 GLU A O 1
ATOM 2087 N N . ASN A 1 246 ? 7.362 21.401 53.854 1.00 41.30 592 ASN A N 1
ATOM 2088 C CA . ASN A 1 246 ? 8.185 20.278 53.329 1.00 44.04 592 ASN A CA 1
ATOM 2089 C C . ASN A 1 246 ? 9.299 20.828 52.442 1.00 48.34 592 ASN A C 1
ATOM 2090 O O . ASN A 1 246 ? 9.378 20.491 51.257 1.00 47.68 592 ASN A O 1
ATOM 2095 N N . PRO A 1 247 ? 10.240 21.625 53.001 1.00 52.61 593 PRO A N 1
ATOM 2096 C CA . PRO A 1 247 ? 11.225 22.345 52.180 1.00 56.21 593 PRO A CA 1
ATOM 2097 C C . PRO A 1 247 ? 12.171 21.365 51.476 1.00 57.19 593 PRO A C 1
ATOM 2098 O O . PRO A 1 247 ? 12.643 21.677 50.393 1.00 56.81 593 PRO A O 1
ATOM 2102 N N . GLU A 1 248 ? 12.383 20.201 52.101 1.00 62.61 594 GLU A N 1
ATOM 2103 C CA . GLU A 1 248 ? 13.282 19.114 51.634 1.00 68.14 594 GLU A CA 1
ATOM 2104 C C . GLU A 1 248 ? 12.857 18.659 50.236 1.00 67.19 594 GLU A C 1
ATOM 2105 O O . GLU A 1 248 ? 13.681 18.018 49.555 1.00 78.60 594 GLU A O 1
ATOM 2111 N N . LEU A 1 249 ? 11.614 18.945 49.848 1.00 58.99 595 LEU A N 1
ATOM 2112 C CA . LEU A 1 249 ? 11.013 18.505 48.565 1.00 54.69 595 LEU A CA 1
ATOM 2113 C C . LEU A 1 249 ? 11.262 19.558 47.482 1.00 45.66 595 LEU A C 1
ATOM 2114 O O . LEU A 1 249 ? 11.150 19.209 46.312 1.00 51.54 595 LEU A O 1
ATOM 2119 N N . PHE A 1 250 ? 11.523 20.808 47.842 1.00 44.99 596 PHE A N 1
ATOM 2120 C CA . PHE A 1 250 ? 11.910 21.861 46.872 1.00 45.95 596 PHE A CA 1
ATOM 2121 C C . PHE A 1 250 ? 13.444 21.857 46.756 1.00 46.90 596 PHE A C 1
ATOM 2122 O O . PHE A 1 250 ? 14.078 22.890 46.957 1.00 44.50 596 PHE A O 1
ATOM 2130 N N . THR A 1 251 ? 14.004 20.707 46.375 1.00 48.70 597 THR A N 1
ATOM 2131 C CA . THR A 1 251 ? 15.427 20.537 45.975 1.00 53.20 597 THR A CA 1
ATOM 2132 C C . THR A 1 251 ? 15.746 21.584 44.907 1.00 55.54 597 THR A C 1
ATOM 2133 O O . THR A 1 251 ? 14.836 22.141 44.293 1.00 47.86 597 THR A O 1
ATOM 2137 N N . PRO A 1 252 ? 17.029 21.929 44.643 1.00 65.99 598 PRO A N 1
ATOM 2138 C CA . PRO A 1 252 ? 17.348 22.828 43.525 1.00 61.41 598 PRO A CA 1
ATOM 2139 C C . PRO A 1 252 ? 16.953 22.243 42.148 1.00 51.12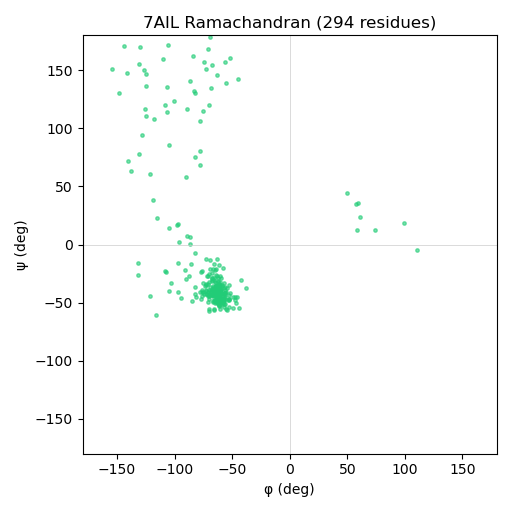 598 PRO A C 1
ATOM 2140 O O . PRO A 1 252 ? 16.558 23.025 41.313 1.00 54.14 598 PRO A O 1
ATOM 2144 N N . GLU A 1 253 ? 17.018 20.912 41.968 1.00 45.50 599 GLU A N 1
ATOM 2145 C CA . GLU A 1 253 ? 16.571 20.158 40.764 1.00 52.47 599 GLU A CA 1
ATOM 2146 C C . GLU A 1 253 ? 15.080 20.451 40.514 1.00 52.75 599 GLU A C 1
ATOM 2147 O O . GLU A 1 253 ? 14.688 20.680 39.353 1.00 46.66 599 GLU A O 1
ATOM 2153 N N . ILE A 1 254 ? 14.280 20.466 41.583 1.00 47.58 600 ILE A N 1
ATOM 2154 C CA . ILE A 1 254 ? 12.815 20.754 41.511 1.00 41.49 600 ILE A CA 1
ATOM 2155 C C . ILE A 1 254 ? 12.623 22.242 41.200 1.00 38.84 600 ILE A C 1
ATOM 2156 O O . ILE A 1 254 ? 11.915 22.534 40.227 1.00 43.07 600 ILE A O 1
ATOM 2161 N N . GLU A 1 255 ? 13.275 23.161 41.912 1.00 39.17 601 GLU A N 1
ATOM 2162 C CA . GLU A 1 255 ? 13.124 24.630 41.664 1.00 43.57 601 GLU A CA 1
ATOM 2163 C C . GLU A 1 255 ? 13.465 24.975 40.198 1.00 44.51 601 GLU A C 1
ATOM 2164 O O . GLU A 1 255 ? 12.775 25.835 39.596 1.00 45.04 601 GLU A O 1
ATOM 2170 N N . LYS A 1 256 ? 14.484 24.339 39.635 1.00 47.83 602 LYS A N 1
ATOM 2171 C CA . LYS A 1 256 ? 14.941 24.575 38.237 1.00 55.58 602 LYS A CA 1
ATOM 2172 C C . LYS A 1 256 ? 13.826 24.122 37.280 1.00 51.05 602 LYS A C 1
ATOM 2173 O O . LYS A 1 256 ? 13.377 24.953 36.444 1.00 46.91 602 LYS A O 1
ATOM 2179 N N . TRP A 1 257 ? 13.415 22.856 37.427 1.00 47.62 603 TRP A N 1
ATOM 2180 C CA . TRP A 1 257 ? 12.259 22.208 36.756 1.00 47.08 603 TRP A CA 1
ATOM 2181 C C . TRP A 1 257 ? 11.014 23.104 36.799 1.00 43.52 603 TRP A C 1
ATOM 2182 O O . TRP A 1 257 ? 10.363 23.261 35.761 1.00 42.46 603 TRP A O 1
ATOM 2193 N N . ILE A 1 258 ? 10.683 23.714 37.931 1.00 41.96 604 ILE A N 1
ATOM 2194 C CA . ILE A 1 258 ? 9.445 24.539 37.993 1.00 42.18 604 ILE A CA 1
ATOM 2195 C C . ILE A 1 258 ? 9.596 25.674 36.983 1.00 44.45 604 ILE A C 1
ATOM 2196 O O . ILE A 1 258 ? 8.619 25.953 36.275 1.00 39.30 604 ILE A O 1
ATOM 2201 N N . VAL A 1 259 ? 10.765 26.312 36.908 1.00 40.13 605 VAL A N 1
ATOM 2202 C CA . VAL A 1 259 ? 10.940 27.534 36.059 1.00 41.81 605 VAL A CA 1
ATOM 2203 C C . VAL A 1 259 ? 10.944 27.054 34.610 1.00 38.16 605 VAL A C 1
ATOM 2204 O O . VAL A 1 259 ? 10.242 27.646 33.813 1.00 41.07 605 VAL A O 1
ATOM 2208 N N . GLU A 1 260 ? 11.577 25.923 34.324 1.00 39.02 606 GLU A N 1
ATOM 2209 C CA . GLU A 1 260 ? 11.607 25.414 32.937 1.00 44.08 606 GLU A CA 1
ATOM 2210 C C . GLU A 1 260 ? 10.170 25.129 32.491 1.00 45.67 606 GLU A C 1
ATOM 2211 O O . GLU A 1 260 ? 9.767 25.647 31.430 1.00 43.02 606 GLU A O 1
ATOM 2217 N N . TYR A 1 261 ? 9.433 24.348 33.285 1.00 43.27 607 TYR A N 1
ATOM 2218 C CA . TYR A 1 261 ? 8.075 23.879 32.927 1.00 39.35 607 TYR A CA 1
ATOM 2219 C C . TYR A 1 261 ? 7.156 25.078 32.745 1.00 34.72 607 TYR A C 1
ATOM 2220 O O . TYR A 1 261 ? 6.363 25.073 31.798 1.00 37.75 607 TYR A O 1
ATOM 2229 N N . PHE A 1 262 ? 7.278 26.098 33.589 1.00 33.51 608 PHE A N 1
ATOM 2230 C CA . PHE A 1 262 ? 6.435 27.302 33.494 1.00 39.12 608 PHE A CA 1
ATOM 2231 C C . PHE A 1 262 ? 6.702 27.979 32.147 1.00 44.10 608 PHE A C 1
ATOM 2232 O O . PHE A 1 262 ? 5.742 28.360 31.472 1.00 37.68 608 PHE A O 1
ATOM 2240 N N . LYS A 1 263 ? 7.982 28.110 31.773 1.00 43.89 609 LYS A N 1
ATOM 2241 C CA . LYS A 1 263 ? 8.437 28.753 30.502 1.00 45.84 609 LYS A CA 1
ATOM 2242 C C . LYS A 1 263 ? 7.949 27.929 29.297 1.00 33.93 609 LYS A C 1
ATOM 2243 O O . LYS A 1 263 ? 7.364 28.515 28.385 1.00 36.99 609 LYS A O 1
ATOM 2249 N N . TYR A 1 264 ? 8.140 26.625 29.313 1.00 35.13 610 TYR A N 1
ATOM 2250 C CA . TYR A 1 264 ? 7.588 25.682 28.301 1.00 38.61 610 TYR A CA 1
ATOM 2251 C C . TYR A 1 264 ? 6.059 25.867 28.150 1.00 37.92 610 TYR A C 1
ATOM 2252 O O . TYR A 1 264 ? 5.514 26.026 27.028 1.00 34.16 610 TYR A O 1
ATOM 2261 N N . ALA A 1 265 ? 5.352 25.920 29.272 1.00 34.00 611 ALA A N 1
ATOM 2262 C CA . ALA A 1 265 ? 3.874 26.022 29.288 1.00 34.03 611 ALA A CA 1
ATOM 2263 C C . ALA A 1 265 ? 3.455 27.388 28.728 1.00 33.92 611 ALA A C 1
ATOM 2264 O O . ALA A 1 265 ? 2.462 27.461 27.959 1.00 32.70 611 ALA A O 1
ATOM 2266 N N . VAL A 1 266 ? 4.186 28.445 29.044 1.00 33.83 612 VAL A N 1
ATOM 2267 C CA . VAL A 1 266 ? 3.840 29.798 28.524 1.00 34.84 612 VAL A CA 1
ATOM 2268 C C . VAL A 1 266 ? 3.940 29.724 27.000 1.00 38.78 612 VAL A C 1
ATOM 2269 O O . VAL A 1 266 ? 3.028 30.206 26.262 1.00 35.43 612 VAL A O 1
ATOM 2273 N N . ASN A 1 267 ? 5.019 29.118 26.534 1.00 40.67 613 ASN A N 1
ATOM 2274 C CA . ASN A 1 267 ? 5.352 29.110 25.093 1.00 42.60 613 ASN A CA 1
ATOM 2275 C C . ASN A 1 267 ? 4.321 28.255 24.347 1.00 43.92 613 ASN A C 1
ATOM 2276 O O . ASN A 1 267 ? 3.875 28.656 23.234 1.00 41.54 613 ASN A O 1
ATOM 2281 N N . GLU A 1 268 ? 3.983 27.102 24.919 1.00 40.69 614 GLU A N 1
ATOM 2282 C CA . GLU A 1 268 ? 2.974 26.188 24.344 1.00 42.32 614 GLU A CA 1
ATOM 2283 C C . GLU A 1 268 ? 1.601 26.878 24.300 1.00 35.99 614 GLU A C 1
ATOM 2284 O O . GLU A 1 268 ? 0.953 26.821 23.254 1.00 44.35 614 GLU A O 1
ATOM 2290 N N . GLU A 1 269 ? 1.156 27.499 25.377 1.00 33.90 615 GLU A N 1
ATOM 2291 C CA . GLU A 1 269 ? -0.157 28.203 25.385 1.00 36.25 615 GLU A CA 1
ATOM 2292 C C . GLU A 1 269 ? -0.171 29.284 24.293 1.00 40.59 615 GLU A C 1
ATOM 2293 O O . GLU A 1 269 ? -1.182 29.424 23.586 1.00 36.30 615 GLU A O 1
ATOM 2299 N N . ILE A 1 270 ? 0.918 30.042 24.146 1.00 41.51 616 ILE A N 1
ATOM 2300 C CA . ILE A 1 270 ? 1.000 31.110 23.105 1.00 39.34 616 ILE A CA 1
ATOM 2301 C C . ILE A 1 270 ? 0.776 30.472 21.727 1.00 34.88 616 ILE A C 1
ATOM 2302 O O . ILE A 1 270 ? -0.045 31.008 20.957 1.00 42.69 616 ILE A O 1
ATOM 2307 N N . LYS A 1 271 ? 1.449 29.368 21.441 1.00 32.94 617 LYS A N 1
ATOM 2308 C CA . LYS A 1 271 ? 1.401 28.698 20.127 1.00 40.29 617 LYS A CA 1
ATOM 2309 C C . LYS A 1 271 ? -0.003 28.185 19.852 1.00 41.68 617 LYS A C 1
ATOM 2310 O O . LYS A 1 271 ? -0.477 28.345 18.719 1.00 42.68 617 LYS A O 1
ATOM 2316 N N . TRP A 1 272 ? -0.635 27.581 20.854 1.00 39.21 618 TRP A N 1
ATOM 2317 C CA . TRP A 1 272 ? -2.058 27.152 20.766 1.00 32.63 618 TRP A CA 1
ATOM 2318 C C . TRP A 1 272 ? -2.930 28.354 20.393 1.00 30.31 618 TRP A C 1
ATOM 2319 O O . TRP A 1 272 ? -3.646 28.280 19.384 1.00 34.68 618 TRP A O 1
ATOM 2330 N N . GLY A 1 273 ? -2.854 29.428 21.171 1.00 27.94 619 GLY A N 1
ATOM 2331 C CA . GLY A 1 273 ? -3.582 30.680 20.927 1.00 33.77 619 GLY A CA 1
ATOM 2332 C C . GLY A 1 273 ? -3.426 31.122 19.475 1.00 34.93 619 GLY A C 1
ATOM 2333 O O . GLY A 1 273 ? -4.441 31.510 18.847 1.00 37.11 619 GLY A O 1
ATOM 2334 N N . GLN A 1 274 ? -2.187 31.106 18.989 1.00 36.27 620 GLN A N 1
ATOM 2335 C CA . GLN A 1 274 ? -1.797 31.505 17.606 1.00 38.11 620 GLN A CA 1
ATOM 2336 C C . GLN A 1 274 ? -2.430 30.529 16.608 1.00 37.25 620 GLN A C 1
ATOM 2337 O O . GLN A 1 274 ? -3.086 30.989 15.678 1.00 39.53 620 GLN A O 1
ATOM 2343 N N . TYR A 1 275 ? -2.276 29.230 16.824 1.00 31.18 621 TYR A N 1
ATOM 2344 C CA . TYR A 1 275 ? -2.845 28.148 15.996 1.00 34.64 621 TYR A CA 1
ATOM 2345 C C . TYR A 1 275 ? -4.364 28.327 15.878 1.00 36.90 621 TYR A C 1
ATOM 2346 O O . TYR A 1 275 ? -4.947 28.069 14.817 1.00 37.99 621 TYR A O 1
ATOM 2355 N N . VAL A 1 276 ? -4.995 28.701 16.979 1.00 38.50 622 VAL A N 1
ATOM 2356 C CA . VAL A 1 276 ? -6.477 28.735 17.105 1.00 39.49 622 VAL A CA 1
ATOM 2357 C C . VAL A 1 276 ? -6.995 29.950 16.327 1.00 41.14 622 VAL A C 1
ATOM 2358 O O . VAL A 1 276 ? -8.013 29.787 15.655 1.00 42.44 622 VAL A O 1
ATOM 2362 N N . THR A 1 277 ? -6.316 31.100 16.440 1.00 42.50 623 THR A N 1
ATOM 2363 C CA . THR A 1 277 ? -6.734 32.426 15.908 1.00 45.29 623 THR A CA 1
ATOM 2364 C C . THR A 1 277 ? -6.131 32.716 14.517 1.00 50.68 623 THR A C 1
ATOM 2365 O O . THR A 1 277 ? -6.891 33.219 13.654 1.00 43.90 623 THR A O 1
ATOM 2369 N N . GLN A 1 278 ? -4.826 32.469 14.337 1.00 48.94 624 GLN A N 1
ATOM 2370 C CA . GLN A 1 278 ? -4.055 32.579 13.060 1.00 53.00 624 GLN A CA 1
ATOM 2371 C C . GLN A 1 278 ? -4.160 33.997 12.481 1.00 52.34 624 GLN A C 1
ATOM 2372 O O . GLN A 1 278 ? -4.196 34.133 11.253 1.00 54.83 624 GLN A O 1
ATOM 2378 N N . ASN A 1 279 ? -4.208 35.012 13.342 1.00 54.22 625 ASN A N 1
ATOM 2379 C CA . ASN A 1 279 ? -4.323 36.446 12.963 1.00 61.76 625 ASN A CA 1
ATOM 2380 C C . ASN A 1 279 ? -5.588 36.701 12.138 1.00 62.22 625 ASN A C 1
ATOM 2381 O O . ASN A 1 279 ? -5.711 37.822 11.616 1.00 64.92 625 ASN A O 1
ATOM 2386 N N . GLN A 1 280 ? -6.513 35.738 12.084 1.00 55.20 626 GLN A N 1
ATOM 2387 C CA . GLN A 1 280 ? -7.775 35.848 11.313 1.00 53.06 626 GLN A CA 1
ATOM 2388 C C . GLN A 1 280 ? -8.922 36.296 12.217 1.00 50.47 626 GLN A C 1
ATOM 2389 O O . GLN A 1 280 ? -10.040 36.406 11.706 1.00 55.14 626 GLN A O 1
ATOM 2395 N N . ILE A 1 281 ? -8.663 36.567 13.495 1.00 51.93 627 ILE A N 1
ATOM 2396 C CA . ILE A 1 281 ? -9.742 36.935 14.449 1.00 55.13 627 ILE A CA 1
ATOM 2397 C C . ILE A 1 281 ? -9.625 38.420 14.780 1.00 55.05 627 ILE A C 1
ATOM 2398 O O . ILE A 1 281 ? -8.617 38.838 15.388 1.00 54.47 627 ILE A O 1
ATOM 2403 N N . LEU A 1 282 ? -10.685 39.162 14.461 1.00 57.27 628 LEU A N 1
ATOM 2404 C CA . LEU A 1 282 ? -10.706 40.642 14.520 1.00 63.29 628 LEU A CA 1
ATOM 2405 C C . LEU A 1 282 ? -10.669 41.056 15.994 1.00 65.26 628 LEU A C 1
ATOM 2406 O O . LEU A 1 282 ? -11.580 40.655 16.754 1.00 63.77 628 LEU A O 1
ATOM 2411 N N . GLY A 1 283 ? -9.640 41.802 16.390 1.00 63.36 629 GLY A N 1
ATOM 2412 C CA . GLY A 1 283 ? -9.558 42.448 17.715 1.00 59.46 629 GLY A CA 1
ATOM 2413 C C . GLY A 1 283 ? -8.499 41.799 18.584 1.00 58.57 629 GLY A C 1
ATOM 2414 O O . GLY A 1 283 ? -8.261 42.293 19.704 1.00 60.63 629 GLY A O 1
ATOM 2415 N N . ILE A 1 284 ? -7.897 40.718 18.088 1.00 57.65 630 ILE A N 1
ATOM 2416 C CA . ILE A 1 284 ? -6.788 39.982 18.757 1.00 62.32 630 ILE A CA 1
ATOM 2417 C C . ILE A 1 284 ? -5.818 39.565 17.655 1.00 60.55 630 ILE A C 1
ATOM 2418 O O . ILE A 1 284 ? -6.314 39.307 16.544 1.00 64.50 630 ILE A O 1
ATOM 2423 N N . ASN A 1 285 ? -4.514 39.502 17.953 1.00 59.67 631 ASN A N 1
ATOM 2424 C CA . ASN A 1 285 ? -3.445 39.145 16.978 1.00 62.02 631 ASN A CA 1
ATOM 2425 C C . ASN A 1 285 ? -2.364 38.329 17.703 1.00 56.93 631 ASN A C 1
ATOM 2426 O O . ASN A 1 285 ? -2.422 38.265 18.938 1.00 60.47 631 ASN A O 1
ATOM 2431 N N . ASP A 1 286 ? -1.412 37.746 16.966 1.00 56.24 632 ASP A N 1
ATOM 2432 C CA . ASP A 1 286 ? -0.403 36.789 17.492 1.00 55.97 632 ASP A CA 1
ATOM 2433 C C . ASP A 1 286 ? 0.494 37.450 18.538 1.00 54.28 632 ASP A C 1
ATOM 2434 O O . ASP A 1 286 ? 1.013 36.714 19.391 1.00 52.17 632 ASP A O 1
ATOM 2439 N N . VAL A 1 287 ? 0.709 38.765 18.457 1.00 56.45 633 VAL A N 1
ATOM 2440 C CA . VAL A 1 287 ? 1.639 39.481 19.379 1.00 55.64 633 VAL A CA 1
ATOM 2441 C C . VAL A 1 287 ? 0.914 39.797 20.697 1.00 52.32 633 VAL A C 1
ATOM 2442 O O . VAL A 1 287 ? 1.569 39.649 21.749 1.00 56.74 633 VAL A O 1
ATOM 2446 N N . LEU A 1 288 ? -0.349 40.259 20.657 1.00 48.26 634 LEU A N 1
ATOM 2447 C CA . LEU A 1 288 ? -1.190 40.453 21.875 1.00 53.97 634 LEU A CA 1
ATOM 2448 C C . LEU A 1 288 ? -1.195 39.139 22.682 1.00 51.46 634 LEU A C 1
ATOM 2449 O O . LEU A 1 288 ? -0.984 39.209 23.899 1.00 47.91 634 LEU A O 1
ATOM 2454 N N . ILE A 1 289 ? -1.405 37.995 22.016 1.00 49.60 635 ILE A N 1
ATOM 2455 C CA . ILE A 1 289 ? -1.469 36.630 22.627 1.00 49.54 635 ILE A CA 1
ATOM 2456 C C . ILE A 1 289 ? -0.147 36.373 23.358 1.00 54.52 635 ILE A C 1
ATOM 2457 O O . ILE A 1 289 ? -0.171 35.922 24.521 1.00 49.13 635 ILE A O 1
ATOM 2462 N N . GLU A 1 290 ? 0.973 36.658 22.698 1.00 54.66 636 GLU A N 1
ATOM 2463 C CA . GLU A 1 290 ? 2.326 36.441 23.266 1.00 58.41 636 GLU A CA 1
ATOM 2464 C C . GLU A 1 290 ? 2.485 37.187 24.599 1.00 54.55 636 GLU A C 1
ATOM 2465 O O . GLU A 1 290 ? 2.926 36.564 25.585 1.00 61.83 636 GLU A O 1
ATOM 2471 N N . ARG A 1 291 ? 2.173 38.480 24.628 1.00 52.05 637 ARG A N 1
ATOM 2472 C CA . ARG A 1 291 ? 2.424 39.348 25.808 1.00 53.84 637 ARG A CA 1
ATOM 2473 C C . ARG A 1 291 ? 1.429 38.999 26.920 1.00 51.36 637 ARG A C 1
ATOM 2474 O O . ARG A 1 291 ? 1.798 39.105 28.116 1.00 46.98 637 ARG A O 1
ATOM 2482 N N . TYR A 1 292 ? 0.203 38.641 26.543 1.00 47.28 638 TYR A N 1
ATOM 2483 C CA . TYR A 1 292 ? -0.867 38.206 27.481 1.00 50.42 638 TYR A CA 1
ATOM 2484 C C . TYR A 1 292 ? -0.397 36.960 28.243 1.00 41.59 638 TYR A C 1
ATOM 2485 O O . TYR A 1 292 ? -0.397 37.002 29.472 1.00 44.76 638 TYR A O 1
ATOM 2494 N N . ILE A 1 293 ? 0.066 35.920 27.559 1.00 43.64 639 ILE A N 1
ATOM 2495 C CA . ILE A 1 293 ? 0.407 34.632 28.234 1.00 44.25 639 ILE A CA 1
ATOM 2496 C C . ILE A 1 293 ? 1.681 34.847 29.062 1.00 47.31 639 ILE A C 1
ATOM 2497 O O . ILE A 1 293 ? 1.830 34.213 30.137 1.00 42.21 639 ILE A O 1
ATOM 2502 N N . LYS A 1 294 ? 2.593 35.692 28.584 1.00 49.36 640 LYS A N 1
ATOM 2503 C CA . LYS A 1 294 ? 3.821 36.046 29.352 1.00 41.77 640 LYS A CA 1
ATOM 2504 C C . LYS A 1 294 ? 3.446 36.879 30.580 1.00 34.52 640 LYS A C 1
ATOM 2505 O O . LYS A 1 294 ? 4.033 36.649 31.648 1.00 40.15 640 LYS A O 1
ATOM 2511 N N . TYR A 1 295 ? 2.508 37.817 30.462 1.00 36.82 641 TYR A N 1
ATOM 2512 C CA . TYR A 1 295 ? 2.029 38.600 31.626 1.00 43.56 641 TYR A CA 1
ATOM 2513 C C . TYR A 1 295 ? 1.510 37.611 32.690 1.00 47.37 641 TYR A C 1
ATOM 2514 O O . TYR A 1 295 ? 2.012 37.646 33.835 1.00 47.03 641 TYR A O 1
ATOM 2523 N N . LEU A 1 296 ? 0.586 36.718 32.307 1.00 42.35 642 LEU A N 1
ATOM 2524 C CA . LEU A 1 296 ? -0.040 35.706 33.207 1.00 42.34 642 LEU A CA 1
ATOM 2525 C C . LEU A 1 296 ? 1.042 34.789 33.784 1.00 39.54 642 LEU A C 1
ATOM 2526 O O . LEU A 1 296 ? 0.970 34.488 34.983 1.00 44.27 642 LEU A O 1
ATOM 2531 N N . GLY A 1 297 ? 2.029 34.364 32.996 1.00 38.72 643 GLY A N 1
ATOM 2532 C CA . GLY A 1 297 ? 3.102 33.506 33.531 1.00 36.33 643 GLY A CA 1
ATOM 2533 C C . GLY A 1 297 ? 3.895 34.208 34.633 1.00 44.44 643 GLY A C 1
ATOM 2534 O O . GLY A 1 297 ? 4.112 33.621 35.722 1.00 43.94 643 GLY A O 1
ATOM 2535 N N . ASN A 1 298 ? 4.380 35.418 34.367 1.00 46.75 644 ASN A N 1
ATOM 2536 C CA . ASN A 1 298 ? 5.061 36.252 35.396 1.00 47.68 644 ASN A CA 1
ATOM 2537 C C . ASN A 1 298 ? 4.200 36.304 36.668 1.00 44.01 644 ASN A C 1
ATOM 2538 O O . ASN A 1 298 ? 4.720 35.979 37.742 1.00 41.69 644 ASN A O 1
ATOM 2543 N N . LEU A 1 299 ? 2.930 36.704 36.531 1.00 38.50 645 LEU A N 1
ATOM 2544 C CA . LEU A 1 299 ? 2.000 36.906 37.676 1.00 44.89 645 LEU A CA 1
ATOM 2545 C C . LEU A 1 299 ? 1.981 35.640 38.545 1.00 46.18 645 LEU A C 1
ATOM 2546 O O . LEU A 1 299 ? 2.151 35.769 39.770 1.00 47.34 645 LEU A O 1
ATOM 2551 N N . ARG A 1 300 ? 1.848 34.464 37.922 1.00 38.24 646 ARG A N 1
ATOM 2552 C CA . ARG A 1 300 ? 1.560 33.178 38.613 1.00 40.16 646 ARG A CA 1
ATOM 2553 C C . ARG A 1 300 ? 2.849 32.572 39.170 1.00 40.84 646 ARG A C 1
ATOM 2554 O O . ARG A 1 300 ? 2.807 31.958 40.258 1.00 38.53 646 ARG A O 1
ATOM 2562 N N . ILE A 1 301 ? 3.965 32.700 38.464 1.00 37.30 647 ILE A N 1
ATOM 2563 C CA . ILE A 1 301 ? 5.232 32.137 38.999 1.00 41.00 647 ILE A CA 1
ATOM 2564 C C . ILE A 1 301 ? 5.754 33.051 40.122 1.00 38.01 647 ILE A C 1
ATOM 2565 O O . ILE A 1 301 ? 6.323 32.508 41.052 1.00 40.21 647 ILE A O 1
ATOM 2570 N N . THR A 1 302 ? 5.549 34.374 40.069 1.00 43.13 648 THR A N 1
ATOM 2571 C CA . THR A 1 302 ? 6.037 35.283 41.139 1.00 45.08 648 THR A CA 1
ATOM 2572 C C . THR A 1 302 ? 5.249 34.960 42.409 1.00 49.72 648 THR A C 1
ATOM 2573 O O . THR A 1 302 ? 5.881 34.794 43.449 1.00 50.76 648 THR A O 1
ATOM 2577 N N . GLN A 1 303 ? 3.936 34.765 42.270 1.00 46.78 649 GLN A N 1
ATOM 2578 C CA . GLN A 1 303 ? 2.997 34.458 43.383 1.00 45.46 649 GLN A CA 1
ATOM 2579 C C . GLN A 1 303 ? 3.313 33.125 44.078 1.00 41.11 649 GLN A C 1
ATOM 2580 O O . GLN A 1 303 ? 2.774 32.946 45.193 1.00 40.59 649 GLN A O 1
ATOM 2586 N N . ILE A 1 304 ? 4.177 32.253 43.533 1.00 37.49 650 ILE A N 1
ATOM 2587 C CA . ILE A 1 304 ? 4.692 31.056 44.261 1.00 38.90 650 ILE A CA 1
ATOM 2588 C C . ILE A 1 304 ? 6.201 31.168 44.492 1.00 40.13 650 ILE A C 1
ATOM 2589 O O . ILE A 1 304 ? 6.824 30.129 44.692 1.00 39.06 650 ILE A O 1
ATOM 2594 N N . GLY A 1 305 ? 6.760 32.384 44.491 1.00 46.48 651 GLY A N 1
ATOM 2595 C CA . GLY A 1 305 ? 8.051 32.679 45.152 1.00 47.75 651 GLY A CA 1
ATOM 2596 C C . GLY A 1 305 ? 9.230 32.702 44.195 1.00 49.82 651 GLY A C 1
ATOM 2597 O O . GLY A 1 305 ? 10.369 32.592 44.683 1.00 48.37 651 GLY A O 1
ATOM 2598 N N . PHE A 1 306 ? 8.985 32.849 42.887 1.00 49.06 652 PHE A N 1
ATOM 2599 C CA . PHE A 1 306 ? 10.030 32.905 41.824 1.00 49.38 652 PHE A CA 1
ATOM 2600 C C . PHE A 1 306 ? 10.106 34.322 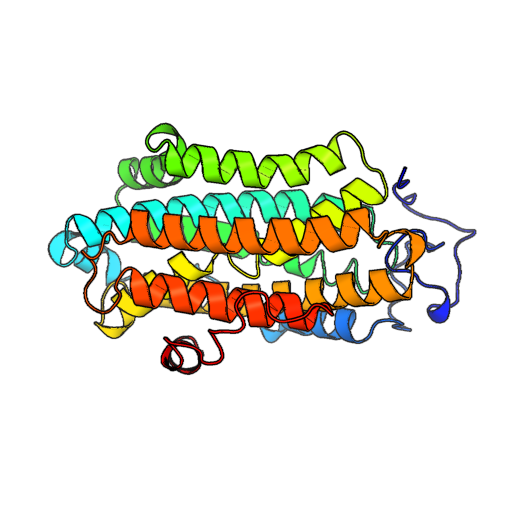41.239 1.00 46.51 652 PHE A C 1
ATOM 2601 O O . PHE A 1 306 ? 9.141 35.094 41.355 1.00 45.97 652 PHE A O 1
ATOM 2609 N N . ASP A 1 307 ? 11.230 34.662 40.605 1.00 53.87 653 ASP A N 1
ATOM 2610 C CA . ASP A 1 307 ? 11.388 35.942 39.853 1.00 55.82 653 ASP A CA 1
ATOM 2611 C C . ASP A 1 307 ? 10.586 35.901 38.556 1.00 55.23 653 ASP A C 1
ATOM 2612 O O . ASP A 1 307 ? 10.430 34.826 37.974 1.00 51.76 653 ASP A O 1
ATOM 2617 N N . PRO A 1 308 ? 10.106 37.064 38.044 1.00 55.99 654 PRO A N 1
ATOM 2618 C CA . PRO A 1 308 ? 9.439 37.116 36.740 1.00 57.32 654 PRO A CA 1
ATOM 2619 C C . PRO A 1 308 ? 10.241 36.298 35.712 1.00 55.04 654 PRO A C 1
ATOM 2620 O O . PRO A 1 308 ? 11.457 36.294 35.815 1.00 61.18 654 PRO A O 1
ATOM 2624 N N . ILE A 1 309 ? 9.565 35.582 34.799 1.00 53.67 655 ILE A N 1
ATOM 2625 C CA . ILE A 1 309 ? 10.232 34.716 33.772 1.00 51.18 655 ILE A CA 1
ATOM 2626 C C . ILE A 1 309 ? 10.352 35.471 32.430 1.00 45.51 655 ILE A C 1
ATOM 2627 O O . ILE A 1 309 ? 11.125 35.023 31.584 1.00 43.13 655 ILE A O 1
ATOM 2632 N N . TYR A 1 310 ? 9.612 36.568 32.245 1.00 48.01 656 TYR A N 1
ATOM 2633 C CA . TYR A 1 310 ? 9.696 37.476 31.070 1.00 49.83 656 TYR A CA 1
ATOM 2634 C C . TYR A 1 310 ? 9.802 38.894 31.620 1.00 51.25 656 TYR A C 1
ATOM 2635 O O . TYR A 1 310 ? 8.811 39.640 31.654 1.00 50.84 656 TYR A O 1
ATOM 2644 N N . PRO A 1 311 ? 11.019 39.283 32.093 1.00 55.10 657 PRO A N 1
ATOM 2645 C CA . PRO A 1 311 ? 11.242 40.592 32.721 1.00 56.28 657 PRO A CA 1
ATOM 2646 C C . PRO A 1 311 ? 10.758 41.763 31.855 1.00 58.03 657 PRO A C 1
ATOM 2647 O O . PRO A 1 311 ? 10.228 42.731 32.402 1.00 59.48 657 PRO A O 1
ATOM 2651 N N . GLU A 1 312 ? 10.891 41.614 30.532 1.00 65.30 658 GLU A N 1
ATOM 2652 C CA . GLU A 1 312 ? 10.480 42.619 29.514 1.00 68.52 658 GLU A CA 1
ATOM 2653 C C . GLU A 1 312 ? 8.971 42.891 29.613 1.00 68.37 658 GLU A C 1
ATOM 2654 O O . GLU A 1 312 ? 8.572 43.998 29.226 1.00 69.93 658 GLU A O 1
ATOM 2660 N N . VAL A 1 313 ? 8.149 41.941 30.091 1.00 67.62 659 VAL A N 1
ATOM 2661 C CA . VAL A 1 313 ? 6.667 42.140 30.195 1.00 64.41 659 VAL A CA 1
ATOM 2662 C C . VAL A 1 313 ? 6.298 42.490 31.639 1.00 59.25 659 VAL A C 1
ATOM 2663 O O . VAL A 1 313 ? 6.609 41.689 32.535 1.00 69.97 659 VAL A O 1
ATOM 2667 N N . THR A 1 314 ? 5.636 43.632 31.822 1.00 58.28 660 THR A N 1
ATOM 2668 C CA . THR A 1 314 ? 5.295 44.249 33.134 1.00 64.84 660 THR A CA 1
ATOM 2669 C C . THR A 1 314 ? 3.819 44.668 33.162 1.00 69.27 660 THR A C 1
ATOM 2670 O O . THR A 1 314 ? 3.305 44.899 34.274 1.00 75.06 660 THR A O 1
ATOM 2674 N N . GLU A 1 315 ? 3.151 44.742 32.005 1.00 71.38 661 GLU A N 1
ATOM 2675 C CA . GLU A 1 315 ? 1.764 45.274 31.894 1.00 75.71 661 GLU A CA 1
ATOM 2676 C C . GLU A 1 315 ? 0.875 44.221 31.217 1.00 68.90 661 GLU A C 1
ATOM 2677 O O . GLU A 1 315 ? 1.383 43.454 30.381 1.00 62.73 661 GLU A O 1
ATOM 2683 N N . ASN A 1 316 ? -0.400 44.169 31.612 1.00 71.33 662 ASN A N 1
ATOM 2684 C CA . ASN A 1 316 ? -1.433 43.283 31.013 1.00 67.58 662 ASN A CA 1
ATOM 2685 C C . ASN A 1 316 ? -1.869 43.919 29.695 1.00 63.11 662 ASN A C 1
ATOM 2686 O O . ASN A 1 316 ? -2.601 44.907 29.691 1.00 63.87 662 ASN A O 1
ATOM 2691 N N . PRO A 1 317 ? -1.461 43.362 28.531 1.00 60.61 663 PRO A N 1
ATOM 2692 C CA . PRO A 1 317 ? -1.855 43.930 27.239 1.00 59.29 663 PRO A CA 1
ATOM 2693 C C . PRO A 1 317 ? -3.374 43.940 27.001 1.00 64.44 663 PRO A C 1
ATOM 2694 O O . PRO A 1 317 ? -3.828 44.651 26.132 1.00 66.64 663 PRO A O 1
ATOM 2698 N N . LEU A 1 318 ? -4.116 43.135 27.766 1.00 62.01 664 LEU A N 1
ATOM 2699 C CA . LEU A 1 318 ? -5.582 42.965 27.642 1.00 64.21 664 LEU A CA 1
ATOM 2700 C C . LEU A 1 318 ? -6.254 43.403 28.951 1.00 68.54 664 LEU A C 1
ATOM 2701 O O . LEU A 1 318 ? -7.262 42.786 29.351 1.00 69.18 664 LEU A O 1
ATOM 2706 N N . LYS A 1 319 ? -5.737 44.474 29.559 1.00 70.34 665 LYS A N 1
ATOM 2707 C CA . LYS A 1 319 ? -6.218 45.042 30.844 1.00 70.10 665 LYS A CA 1
ATOM 2708 C C . LYS A 1 319 ? -7.752 45.061 30.862 1.00 62.69 665 LYS A C 1
ATOM 2709 O O . LYS A 1 319 ? -8.339 44.952 31.944 1.00 62.11 665 LYS A O 1
ATOM 2715 N N . TRP A 1 320 ? -8.370 45.215 29.694 1.00 58.42 666 TRP A N 1
ATOM 2716 C CA . TRP A 1 320 ? -9.827 45.460 29.533 1.00 59.23 666 TRP A CA 1
ATOM 2717 C C . TRP A 1 320 ? -10.633 44.214 29.913 1.00 58.99 666 TRP A C 1
ATOM 2718 O O . TRP A 1 320 ? -11.841 44.350 30.169 1.00 60.29 666 TRP A O 1
ATOM 2729 N N . ILE A 1 321 ? -10.006 43.040 29.897 1.00 60.60 667 ILE A N 1
ATOM 2730 C CA . ILE A 1 321 ? -10.664 41.757 30.281 1.00 56.67 667 ILE A CA 1
ATOM 2731 C C . ILE A 1 321 ? -11.010 41.790 31.779 1.00 55.10 667 ILE A C 1
ATOM 2732 O O . ILE A 1 321 ? -12.163 41.440 32.133 1.00 59.25 667 ILE A O 1
ATOM 2737 N N . ASP A 1 322 ? -10.072 42.214 32.630 1.00 54.34 668 ASP A N 1
ATOM 2738 C CA . ASP A 1 322 ? -10.293 42.296 34.094 1.00 59.87 668 ASP A CA 1
ATOM 2739 C C . ASP A 1 322 ? -11.724 42.775 34.352 1.00 66.03 668 ASP A C 1
ATOM 2740 O O . ASP A 1 322 ? -12.346 42.248 35.293 1.00 67.21 668 ASP A O 1
ATOM 2745 N N . GLU A 1 323 ? -12.229 43.698 33.522 1.00 63.60 669 GLU A N 1
ATOM 2746 C CA . GLU A 1 323 ? -13.514 44.417 33.737 1.00 58.81 669 GLU A CA 1
ATOM 2747 C C . GLU A 1 323 ? -14.641 43.755 32.944 1.00 52.21 669 GLU A C 1
ATOM 2748 O O . GLU A 1 323 ? -15.754 43.656 33.472 1.00 55.54 669 GLU A O 1
ATOM 2754 N N . PHE A 1 324 ? -14.366 43.338 31.710 1.00 48.66 670 PHE A N 1
ATOM 2755 C CA . PHE A 1 324 ? -15.354 42.706 30.802 1.00 48.08 670 PHE A CA 1
ATOM 2756 C C . PHE A 1 324 ? -15.883 41.394 31.410 1.00 46.55 670 PHE A C 1
ATOM 2757 O O . PHE A 1 324 ? -17.067 41.063 31.198 1.00 47.25 670 PHE A O 1
ATOM 2765 N N . ARG A 1 325 ? -15.010 40.643 32.088 1.00 47.36 671 ARG A N 1
ATOM 2766 C CA . ARG A 1 325 ? -15.286 39.248 32.542 1.00 52.95 671 ARG A CA 1
ATOM 2767 C C . ARG A 1 325 ? -16.188 39.263 33.785 1.00 60.46 671 ARG A C 1
ATOM 2768 O O . ARG A 1 325 ? -16.890 38.247 34.005 1.00 62.79 671 ARG A O 1
ATOM 2776 N N . LYS A 1 326 ? -16.192 40.372 34.537 1.00 59.92 672 LYS A N 1
ATOM 2777 C CA . LYS A 1 326 ? -16.925 40.513 35.824 1.00 55.72 672 LYS A CA 1
ATOM 2778 C C . LYS A 1 326 ? -18.402 40.199 35.606 1.00 54.12 672 LYS A C 1
ATOM 2779 O O . LYS A 1 326 ? -18.860 40.292 34.448 1.00 54.58 672 LYS A O 1
ATOM 2785 N N . ILE A 1 327 ? -19.086 39.815 36.692 1.00 60.31 673 ILE A N 1
ATOM 2786 C CA . ILE A 1 327 ? -20.500 39.335 36.719 1.00 65.43 673 ILE A CA 1
ATOM 2787 C C . ILE A 1 327 ? -21.335 40.313 37.557 1.00 60.24 673 ILE A C 1
ATOM 2788 O O . ILE A 1 327 ? -22.414 40.703 37.086 1.00 69.59 673 ILE A O 1
#

Radius of gyration: 20.17 Å; Cα contacts (8 Å, |Δi|>4): 419; chains: 1; bounding box: 49×40×59 Å

Nearest PDB structures (foldseek):
  7aik-assembly1_A  TM=1.003E+00  e=4.338E-40  Aquifex aeolicus VF5
  6zjk-assembly2_A  TM=9.789E-01  e=1.506E-23  Clostridium botulinum A3 str. Loch Maree
  2rcc-assembly1_B  TM=9.709E-01  e=9.961E-16  Halalkalibacterium halodurans C-125
  2rcc-assembly1_A  TM=9.348E-01  e=2.367E-16  Halalkalibacterium halodurans C-125
  4dr0-assembly1_A  TM=8.860E-01  e=2.767E-09  Bacillus subtilis

Secondary structure (DSSP, 8-state):
--PPPPS--TTS---GGG--SSS----SS--TTS-S-HHHHHHHHIIIIIT---GGGS--SSHHHHHHHTS-HHHHHHHHHHHHHHHHHHHHHHHHHHHHHHH---HHHHHHHHHHHHHHHHHHHHHHHHHHHHS-HHHHHHHHTGGGT-HHHHHHHHHHHHHHHHHHHS--HHHHHHHHHHHHHHHHHTTHHHHHHHHHHHHTTSSHHHHHHHHHHHHHHHHHHHHHHHHHHHHHHH-GGGS-HHHHHHHHHHHHHHHHHHHHHHHHHHTT-STT--HHHHHHHHHHHHHHHHHTTT---S-TT--S-TTTTHHHHS--

InterPro domains:
  IPR000358 Ribonucleotide reductase small subunit family [PF00268] (37-234)
  IPR000358 Ribonucleotide reductase small subunit family [PF00268] (576-663)
  IPR000358 Ribonucleotide reductase small subunit family [PTHR23409] (26-692)
  IPR003587 Hint domain N-terminal [SM00306] (228-324)
  IPR004042 Intein DOD homing endonuclease, central region [PS50819] (459-507)
  IPR006141 Intein N-terminal splicing region [PS50817] (230-304)
  IPR006141 Intein N-terminal splicing region [TIGR01445] (230-304)
  IPR009078 Ferritin-like superfamily [SSF47240] (8-276)
  IPR009078 Ferritin-like superfamily [SSF47240] (576-692)
  IPR012348 Ribonucleotide reductase-like [G3DSA:1.10.620.20] (1-257)
  IPR012348 Ribonucleotide reductase-like [G3DSA:1.10.620.20] (573-677)
  IPR030475 Ribonucleotide reductase small subunit, acitve site [PS00368] (126-142)
  IPR030934 Intein C-terminal splicing region [PS50818] (551-576)
  IPR030934 Intein C-terminal splicing region [TIGR01443] (551-576)
  IPR033909 Ribonucleotide reductase small subunit [cd01049] (37-229)
  IPR036844 Hint domain superfamily [SSF51294] (230-559)

Sequence (320 aa):
ELVRKKLIFNPQGDREEASKRKIIKGNPTNIFELNEIKYSWAFDLYKLMGFTNFWIPEEIQMMLEDRKQYETVLSDYEKRAYELVLSFLIALDSFQVDMLKEFGRMIITAPEVEEMAIITAQEFQEESVHAYSYQFILESVVDPVKADEIYNYWREDERLLERNKVIAELYNEFIRKPNEENFIKATIGNYILEESLYFYSGFAFFYTLGRQGKMRNTVQQIKYINRDELCHVTLFRNIINTLRKENPELFTPEIEKWIVEYFKYAVNEEIKWGQYVTQNQILGINDVLIERYIKYLGNLRITQIGFDPIYPEVTENPLKWIDEFRKI

Organism: Aquifex aeolicus (strain VF5) (NCBI:txid224324)

Foldseek 3Di:
DQDQDDCAQPVADPDLCQFAQAPGRHRNPLPVVDANCVLLLVLLCCLVPVLDDALVVQDLPPQQVCLVPVADPLLVLLVLLLLLLLLLLLVLLLVLLVVSLRRTRNNSLNSSSVSLSVLSVSLNVNSVCLDVRHHDDVSSVCSPVVLVVDVLSVVVSVVLVVLSVCCVVPVDLLSSLSNLLSQLLCLLFQNVLSLVSLLLCVVVPHSVSNNLSVLSSNVSSVSSNSSSLCVLLSCCVVPVVNCPVVNVVVSLVVLVVSLVSSLVSSCVSNVQVRPPDGSVLSSLQSLCSSQVSVVSNPDHRSPPVRDDRSPVVCVPSSHD

B-factor: mean 42.49, std 13.57, range [17.43, 103.59]